Protein AF-A0A0L0FIP7-F1 (afdb_monomer)

Mean predicted aligned error: 10.75 Å

Sequence (186 aa):
MFVAAVKQHTTAYKIGLQFGDQLLSVNDQDVANVYPEVLMQYLQDCSSVSLNLCEQPLSRVFILKRDTSRTPWGFAFKNRCVASFKPDTPAERAELPVGWGIVCLNGENVLMKPAKDVVKLISEGGYTGINNSCLLEMTMMPKEAMLEFKIMLTSLIEDTVNPHERVLLDANALTSTNRGLEHGTS

Foldseek 3Di:
DFDLDDDPPFVCVVVPPDGQKDWQDKPPHGCPPPDPVRVVVVLVPDLAIATDIDGNPQKDKFKFKDLALPAAQFFDADPQFTQGGDPPHSCVVSVGDGQKGFQDKPNHGCLPPDPVVVVVCNSPQFDLDVNRMGMIMTIIGHNVVSVVSSVSVVVVVVVVVVVPDDDDCRPPHYDDDDDDDPPDDD

Nearest PDB structures (foldseek):
  5g1d-assembly1_A  TM=7.974E-01  e=5.404E-11  Rattus norvegicus
  1r6j-assembly1_A  TM=9.219E-01  e=8.448E-06  Homo sapiens
  2yt8-assembly1_A  TM=8.881E-01  e=5.065E-06  Homo sapiens
  1y7n-assembly1_A  TM=8.960E-01  e=9.006E-06  Homo sapiens
  1u39-assembly1_A  TM=8.315E-01  e=7.923E-05  Homo sapiens

pLDDT: mean 77.85, std 19.1, range [30.19, 96.62]

Organism: NCBI:txid667725

Structure (mmCIF, N/CA/C/O backbone):
data_AF-A0A0L0FIP7-F1
#
_entry.id   AF-A0A0L0FIP7-F1
#
loop_
_atom_site.group_PDB
_atom_site.id
_atom_site.type_symbol
_atom_site.label_atom_id
_atom_site.label_alt_id
_atom_site.label_comp_id
_atom_site.label_asym_id
_atom_site.label_entity_id
_atom_site.label_seq_id
_atom_site.pdbx_PDB_ins_code
_atom_site.Cartn_x
_atom_site.Cartn_y
_atom_site.Cartn_z
_atom_site.occupancy
_atom_site.B_iso_or_equiv
_atom_site.auth_seq_id
_atom_site.auth_comp_id
_atom_site.auth_asym_id
_atom_site.auth_atom_id
_atom_site.pdbx_PDB_model_num
ATOM 1 N N . MET A 1 1 ? -16.289 0.713 5.337 1.00 80.50 1 MET A N 1
ATOM 2 C CA . MET A 1 1 ? -15.494 1.816 5.928 1.00 80.50 1 MET A CA 1
ATOM 3 C C . MET A 1 1 ? -14.037 1.373 6.033 1.00 80.50 1 MET A C 1
ATOM 5 O O . MET A 1 1 ? -13.825 0.175 6.156 1.00 80.50 1 MET A O 1
ATOM 9 N N . PHE A 1 2 ? -13.049 2.272 5.965 1.00 82.81 2 PHE A N 1
ATOM 10 C CA . PHE A 1 2 ? -11.621 1.909 6.023 1.00 82.81 2 PHE A CA 1
ATOM 11 C C . PHE A 1 2 ? -10.892 2.604 7.171 1.00 82.81 2 PHE A C 1
ATOM 13 O O . PHE A 1 2 ? -11.223 3.731 7.536 1.00 82.81 2 PHE A O 1
ATOM 20 N N . VAL A 1 3 ? -9.874 1.936 7.712 1.00 81.19 3 VAL A N 1
ATOM 21 C CA . VAL A 1 3 ? -8.978 2.487 8.726 1.00 81.19 3 VAL A CA 1
ATOM 22 C C . VAL A 1 3 ? -8.020 3.479 8.075 1.00 81.19 3 VAL A C 1
ATOM 24 O O . VAL A 1 3 ? -7.187 3.123 7.242 1.00 81.19 3 VAL A O 1
ATOM 27 N N . ALA A 1 4 ? -8.127 4.736 8.494 1.00 72.94 4 ALA A N 1
ATOM 28 C CA . ALA A 1 4 ? -7.372 5.853 7.933 1.00 72.94 4 ALA A CA 1
ATOM 29 C C . ALA A 1 4 ? -6.053 6.145 8.656 1.00 72.94 4 ALA A C 1
ATOM 31 O O . ALA A 1 4 ? -5.133 6.716 8.079 1.00 72.94 4 ALA A O 1
ATOM 32 N N . ALA A 1 5 ? -5.968 5.797 9.939 1.00 71.81 5 ALA A N 1
ATOM 33 C CA . ALA A 1 5 ? -4.792 6.008 10.768 1.00 71.81 5 ALA A CA 1
ATOM 34 C C . ALA A 1 5 ? -4.864 5.121 12.011 1.00 71.81 5 ALA A C 1
ATOM 36 O O . ALA A 1 5 ? -5.943 4.874 12.551 1.00 71.81 5 ALA A O 1
ATOM 37 N N . VAL A 1 6 ? -3.700 4.689 12.495 1.00 75.88 6 VAL A N 1
ATOM 38 C CA . VAL A 1 6 ? -3.571 3.949 13.753 1.00 75.88 6 VAL A CA 1
ATOM 39 C C . VAL A 1 6 ? -2.461 4.589 14.574 1.00 75.88 6 VAL A C 1
ATOM 41 O O . VAL A 1 6 ? -1.307 4.648 14.150 1.00 75.88 6 VAL A O 1
ATOM 44 N N . LYS A 1 7 ? -2.812 5.105 15.755 1.00 76.50 7 LYS A N 1
ATOM 45 C CA . LYS A 1 7 ? -1.857 5.756 16.657 1.00 76.50 7 LYS A CA 1
ATOM 46 C C . LYS A 1 7 ? -0.981 4.699 17.330 1.00 76.50 7 LYS A C 1
ATOM 48 O O . LYS A 1 7 ? -1.495 3.737 17.903 1.00 76.50 7 LYS A O 1
ATOM 53 N N . GLN A 1 8 ? 0.336 4.894 17.300 1.00 78.12 8 GLN A N 1
ATOM 54 C CA . GLN A 1 8 ? 1.293 3.994 17.949 1.00 78.12 8 GLN A CA 1
ATOM 55 C C . GLN A 1 8 ? 1.005 3.838 19.449 1.00 78.12 8 GLN A C 1
ATOM 57 O O . GLN A 1 8 ? 0.497 4.752 20.098 1.00 78.12 8 GLN A O 1
ATOM 62 N N . HIS A 1 9 ? 1.339 2.666 19.994 1.00 82.44 9 HIS A N 1
ATOM 63 C CA . HIS A 1 9 ? 1.173 2.295 21.410 1.00 82.44 9 HIS A CA 1
ATOM 64 C C . HIS A 1 9 ? -0.271 2.228 21.942 1.00 82.44 9 HIS A C 1
ATOM 66 O O . HIS A 1 9 ? -0.468 1.799 23.081 1.00 82.44 9 HIS A O 1
ATOM 72 N N . THR A 1 10 ? -1.278 2.559 21.130 1.00 82.06 10 THR A N 1
ATOM 73 C CA . THR A 1 10 ? -2.692 2.313 21.453 1.00 82.06 10 THR A CA 1
ATOM 74 C C . THR A 1 10 ? -3.035 0.831 21.354 1.00 82.06 10 THR A C 1
ATOM 76 O O . THR A 1 10 ? -2.288 0.036 20.778 1.00 82.06 10 THR A O 1
ATOM 79 N N . THR A 1 11 ? -4.188 0.427 21.883 1.00 83.06 11 THR A N 1
ATOM 80 C CA . THR A 1 11 ? -4.635 -0.963 21.735 1.00 83.06 11 THR A CA 1
ATOM 81 C C . THR A 1 11 ? -4.934 -1.311 20.284 1.00 83.06 11 THR A C 1
ATOM 83 O O . THR A 1 11 ? -4.612 -2.420 19.887 1.00 83.06 11 THR A O 1
ATOM 86 N N . ALA A 1 12 ? -5.420 -0.364 19.471 1.00 83.62 12 ALA A N 1
ATOM 87 C CA . ALA A 1 12 ? -5.606 -0.559 18.031 1.00 83.62 12 ALA A CA 1
ATOM 88 C C . ALA A 1 12 ? -4.287 -0.980 17.359 1.00 83.62 12 ALA A C 1
ATOM 90 O O . ALA A 1 12 ? -4.248 -1.960 16.621 1.00 83.62 12 ALA A O 1
ATOM 91 N N . TYR A 1 13 ? -3.180 -0.318 17.715 1.00 80.12 13 TYR A N 1
ATOM 92 C CA . TYR A 1 13 ? -1.843 -0.721 17.275 1.00 80.12 13 TYR A CA 1
ATOM 93 C C . TYR A 1 13 ? -1.440 -2.105 17.811 1.00 80.12 13 TYR A C 1
ATOM 95 O O . TYR A 1 13 ? -0.933 -2.937 17.064 1.00 80.12 13 TYR A O 1
ATOM 103 N N . LYS A 1 14 ? -1.678 -2.380 19.102 1.00 83.44 14 LYS A N 1
ATOM 104 C CA . LYS A 1 14 ? -1.299 -3.656 19.741 1.00 83.44 14 LYS A CA 1
ATOM 105 C C . LYS A 1 14 ? -2.044 -4.865 19.170 1.00 83.44 14 LYS A C 1
ATOM 107 O O . LYS A 1 14 ? -1.459 -5.940 19.115 1.00 83.44 14 LYS A O 1
ATOM 112 N N . ILE A 1 15 ? -3.299 -4.698 18.747 1.00 83.69 15 ILE A N 1
ATOM 113 C CA . ILE A 1 15 ? -4.081 -5.766 18.102 1.00 83.69 15 ILE A CA 1
ATOM 114 C C . ILE A 1 15 ? -3.754 -5.927 16.610 1.00 83.69 15 ILE A C 1
ATOM 116 O O . ILE A 1 15 ? -4.314 -6.801 15.953 1.00 83.69 15 ILE A O 1
ATOM 120 N N . GLY A 1 16 ? -2.840 -5.105 16.083 1.00 82.25 16 GLY A N 1
ATOM 121 C CA . GLY A 1 16 ? -2.365 -5.193 14.708 1.00 82.25 16 GLY A CA 1
ATOM 122 C C . GLY A 1 16 ? -3.277 -4.535 13.680 1.00 82.25 16 GLY A C 1
ATOM 123 O O . GLY A 1 16 ? -3.172 -4.895 12.514 1.00 82.25 16 GLY A O 1
ATOM 124 N N . LEU A 1 17 ? -4.137 -3.590 14.087 1.00 82.69 17 LEU A N 1
ATOM 125 C CA . LEU A 1 17 ? -4.904 -2.778 13.144 1.00 82.69 17 LEU A CA 1
ATOM 126 C C . LEU A 1 17 ? -3.940 -1.950 12.293 1.00 82.69 17 LEU A C 1
ATOM 128 O O . LEU A 1 17 ? -3.008 -1.333 12.821 1.00 82.69 17 LEU A O 1
ATOM 132 N N . GLN A 1 18 ? -4.171 -1.914 10.988 1.00 80.38 18 GLN A N 1
ATOM 133 C CA . GLN A 1 18 ? -3.320 -1.212 10.041 1.00 80.38 18 GLN A CA 1
ATOM 134 C C . GLN A 1 18 ? -4.118 -0.244 9.177 1.00 80.38 18 GLN A C 1
ATOM 136 O O . GLN A 1 18 ? -5.331 -0.340 8.997 1.00 80.38 18 GLN A O 1
ATOM 141 N N . PHE A 1 19 ? -3.397 0.731 8.633 1.00 77.00 19 PHE A N 1
ATOM 142 C CA . PHE A 1 19 ? -3.922 1.593 7.589 1.00 77.00 19 PHE A CA 1
ATOM 143 C C . PHE A 1 19 ? -4.428 0.762 6.407 1.00 77.00 19 PHE A C 1
ATOM 145 O O . PHE A 1 19 ? -3.719 -0.117 5.919 1.00 77.00 19 PHE A O 1
ATOM 152 N N . GLY A 1 20 ? -5.618 1.092 5.912 1.00 75.75 20 GLY A N 1
ATOM 153 C CA . GLY A 1 20 ? -6.217 0.424 4.763 1.00 75.75 20 GLY A CA 1
ATOM 154 C C . GLY A 1 20 ? -7.010 -0.836 5.098 1.00 75.75 20 GLY A C 1
ATOM 155 O O . GLY A 1 20 ? -7.666 -1.358 4.199 1.00 75.75 20 GLY A O 1
ATOM 156 N N . ASP A 1 21 ? -7.026 -1.291 6.355 1.00 82.69 21 ASP A N 1
ATOM 157 C CA . ASP A 1 21 ? -7.948 -2.345 6.781 1.00 82.69 21 ASP A CA 1
ATOM 158 C C . ASP A 1 21 ? -9.394 -1.887 6.584 1.00 82.69 21 ASP A C 1
ATOM 160 O O . ASP A 1 21 ? -9.759 -0.748 6.892 1.00 82.69 21 ASP A O 1
ATOM 164 N N . GLN A 1 22 ? -10.232 -2.769 6.053 1.00 83.44 22 GLN A N 1
ATOM 165 C CA . GLN A 1 22 ? -11.654 -2.509 5.903 1.00 83.44 22 GLN A CA 1
ATOM 166 C C . GLN A 1 22 ? -12.384 -2.957 7.159 1.00 83.44 22 GLN A C 1
ATOM 168 O O . GLN A 1 22 ? -12.329 -4.122 7.541 1.00 83.44 22 GLN A O 1
ATOM 173 N N . LEU A 1 23 ? -13.130 -2.040 7.764 1.00 86.62 23 LEU A N 1
ATOM 174 C CA . LEU A 1 23 ? -14.066 -2.355 8.827 1.00 86.62 23 LEU A CA 1
ATOM 175 C C . LEU A 1 23 ? -15.379 -2.855 8.221 1.00 86.62 23 LEU A C 1
ATOM 177 O O . LEU A 1 23 ? -16.000 -2.142 7.423 1.00 86.62 23 LEU A O 1
ATOM 181 N N . LEU A 1 24 ? -15.755 -4.083 8.590 1.00 85.00 24 LEU A N 1
ATOM 182 C CA . LEU A 1 24 ? -16.971 -4.768 8.146 1.00 85.00 24 LEU A CA 1
ATOM 183 C C . LEU A 1 24 ? -18.090 -4.625 9.180 1.00 85.00 24 LEU A C 1
ATOM 185 O O . LEU A 1 24 ? -19.210 -4.270 8.826 1.00 85.00 24 LEU A O 1
ATOM 189 N N . SER A 1 25 ? -17.782 -4.840 10.461 1.00 87.69 25 SER A N 1
ATOM 190 C CA . SER A 1 25 ? -18.744 -4.653 11.550 1.00 87.69 25 SER A CA 1
ATOM 191 C C . SER A 1 25 ? -18.072 -4.257 12.864 1.00 87.69 25 SER A C 1
ATOM 193 O O . SER A 1 25 ? -16.910 -4.593 13.105 1.00 87.69 25 SER A O 1
ATOM 195 N N . VAL A 1 26 ? -18.829 -3.588 13.734 1.00 90.25 26 VAL A N 1
ATOM 196 C CA . VAL A 1 26 ? -18.451 -3.262 15.117 1.00 90.25 26 VAL A CA 1
ATOM 197 C C . VAL A 1 26 ? -19.505 -3.828 16.055 1.00 90.25 26 VAL A C 1
ATOM 199 O O . VAL A 1 26 ? -20.684 -3.559 15.855 1.00 90.25 26 VAL A O 1
ATOM 202 N N . ASN A 1 27 ? -19.098 -4.597 17.068 1.00 90.88 27 ASN A N 1
ATOM 203 C CA . ASN A 1 27 ? -20.014 -5.246 18.018 1.00 90.88 27 ASN A CA 1
ATOM 204 C C . ASN A 1 27 ? -21.164 -5.977 17.297 1.00 90.88 27 ASN A C 1
ATOM 206 O O . ASN A 1 27 ? -22.337 -5.783 17.610 1.00 90.88 27 ASN A O 1
ATOM 210 N N . ASP A 1 28 ? -20.801 -6.755 16.272 1.00 89.50 28 ASP A N 1
ATOM 211 C CA .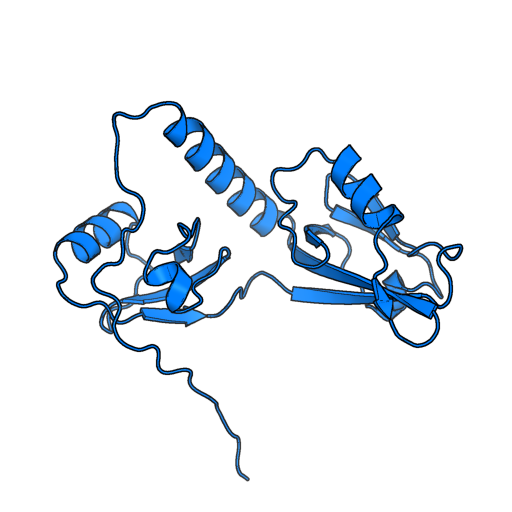 ASP A 1 28 ? -21.708 -7.516 15.401 1.00 89.50 28 ASP A CA 1
ATOM 212 C C . ASP A 1 28 ? -22.706 -6.679 14.572 1.00 89.50 28 ASP A C 1
ATOM 214 O O . ASP A 1 28 ? -23.605 -7.233 13.940 1.00 89.50 28 ASP A O 1
ATOM 218 N N . GLN A 1 29 ? -22.533 -5.352 14.501 1.00 89.81 29 GLN A N 1
ATOM 219 C CA . GLN A 1 29 ? -23.324 -4.467 13.641 1.00 89.81 29 GLN A CA 1
ATOM 220 C C . GLN A 1 29 ? -22.552 -4.028 12.395 1.00 89.81 29 GLN A C 1
ATOM 222 O O . GLN A 1 29 ? -21.446 -3.493 12.491 1.00 89.81 29 GLN A O 1
ATOM 227 N N . ASP A 1 30 ? -23.150 -4.250 11.224 1.00 90.44 30 ASP A N 1
ATOM 228 C CA . ASP A 1 30 ? -22.596 -3.875 9.919 1.00 90.44 30 ASP A CA 1
ATOM 229 C C . ASP A 1 30 ? -22.417 -2.349 9.797 1.00 90.44 30 ASP A C 1
ATOM 231 O O . ASP A 1 30 ? -23.297 -1.569 10.169 1.00 90.44 30 ASP A O 1
ATOM 235 N N . VAL A 1 31 ? -21.275 -1.921 9.251 1.00 88.81 31 VAL A N 1
ATOM 236 C CA . VAL A 1 31 ? -20.931 -0.504 9.051 1.00 88.81 31 VAL A CA 1
ATOM 237 C C . VAL A 1 31 ? -21.070 -0.022 7.600 1.00 88.81 31 VAL A C 1
ATOM 239 O O . VAL A 1 31 ? -20.703 1.116 7.304 1.00 88.81 31 VAL A O 1
ATOM 242 N N . ALA A 1 32 ? -21.578 -0.842 6.674 1.00 82.12 32 ALA A N 1
ATOM 243 C CA . ALA A 1 32 ? -21.628 -0.563 5.234 1.00 82.12 32 ALA A CA 1
ATOM 244 C C . ALA A 1 32 ? -22.368 0.734 4.864 1.00 82.12 32 ALA A C 1
ATOM 246 O O . ALA A 1 32 ? -22.056 1.333 3.840 1.00 82.12 32 ALA A O 1
ATOM 247 N N . ASN A 1 33 ? -23.292 1.198 5.710 1.00 83.19 33 ASN A N 1
ATOM 248 C CA . ASN A 1 33 ? -24.061 2.432 5.506 1.00 83.19 33 ASN A CA 1
ATOM 249 C C . ASN A 1 33 ? -24.014 3.378 6.715 1.00 83.19 33 ASN A C 1
ATOM 251 O O . ASN A 1 33 ? -24.873 4.244 6.869 1.00 83.19 33 ASN A O 1
ATOM 255 N N . VAL A 1 34 ? -23.034 3.196 7.600 1.00 86.75 34 VAL A N 1
ATOM 256 C CA . VAL A 1 34 ? -22.869 4.042 8.783 1.00 86.75 34 VAL A CA 1
ATOM 257 C C . VAL A 1 34 ? -21.899 5.169 8.450 1.00 86.75 34 VAL A C 1
ATOM 259 O O . VAL A 1 34 ? -20.792 4.928 7.966 1.00 86.75 34 VAL A O 1
ATOM 262 N N . TYR A 1 35 ? -22.307 6.409 8.719 1.00 84.19 35 TYR A N 1
ATOM 263 C CA . TYR A 1 35 ? -21.423 7.564 8.588 1.00 84.19 35 TYR A CA 1
ATOM 264 C C . TYR A 1 35 ? -20.286 7.496 9.624 1.00 84.19 35 TYR A C 1
ATOM 266 O O . TYR A 1 35 ? -20.547 7.131 10.777 1.00 84.19 35 TYR A O 1
ATOM 274 N N . PRO A 1 36 ? -19.037 7.846 9.259 1.00 80.56 36 PRO A N 1
ATOM 275 C CA . PRO A 1 36 ? -17.895 7.787 10.173 1.00 80.56 36 PRO A CA 1
ATOM 276 C C . PRO A 1 36 ? -18.127 8.514 11.501 1.00 80.56 36 PRO A C 1
ATOM 278 O O . PRO A 1 36 ? -17.747 8.005 12.550 1.00 80.56 36 PRO A O 1
ATOM 281 N N . GLU A 1 37 ? -18.798 9.664 11.480 1.00 81.94 37 GLU A N 1
ATOM 282 C CA . GLU A 1 37 ? -19.063 10.486 12.662 1.00 81.94 37 GLU A CA 1
ATOM 283 C C . GLU A 1 37 ? -19.967 9.754 13.661 1.00 81.94 37 GLU A C 1
ATOM 285 O O . GLU A 1 37 ? -19.709 9.764 14.865 1.00 81.94 37 GLU A O 1
ATOM 290 N N . VAL A 1 38 ? -20.993 9.068 13.148 1.00 86.12 38 VAL A N 1
ATOM 291 C CA . VAL A 1 38 ? -21.930 8.269 13.948 1.00 86.12 38 VAL A CA 1
ATOM 292 C C . VAL A 1 38 ? -21.205 7.086 14.577 1.00 86.12 38 VAL A C 1
ATOM 294 O O . VAL A 1 38 ? -21.370 6.819 15.768 1.00 86.12 38 VAL A O 1
ATOM 297 N N . LEU A 1 39 ? -20.361 6.402 13.801 1.00 85.94 39 LEU A N 1
ATOM 298 C CA . LEU A 1 39 ? -19.586 5.281 14.318 1.00 85.94 39 LEU A CA 1
ATOM 299 C C . LEU A 1 39 ? -18.589 5.729 15.391 1.00 85.94 39 LEU A C 1
ATOM 301 O O . LEU A 1 39 ? -18.456 5.073 16.418 1.00 85.94 39 LEU A O 1
ATOM 305 N N . MET A 1 40 ? -17.904 6.853 15.180 1.00 83.38 40 MET A N 1
ATOM 306 C CA . MET A 1 40 ? -16.945 7.391 16.146 1.00 83.38 40 MET A CA 1
ATOM 307 C C . MET A 1 40 ? -17.619 7.775 17.463 1.00 83.38 40 MET A C 1
ATOM 309 O O . MET A 1 40 ? -17.058 7.512 18.524 1.00 83.38 40 MET A O 1
ATOM 313 N N . GLN A 1 41 ? -18.822 8.350 17.409 1.00 85.56 41 GLN A N 1
ATOM 314 C CA . GLN A 1 41 ? -19.603 8.635 18.609 1.00 85.56 41 GLN A CA 1
ATOM 315 C C . GLN A 1 41 ? -20.004 7.343 19.332 1.00 85.56 41 GLN A C 1
ATOM 317 O O . GLN A 1 41 ? -19.777 7.217 20.530 1.00 85.56 41 GLN A O 1
ATOM 322 N N . TYR A 1 42 ? -20.494 6.343 18.595 1.00 86.44 42 TYR A N 1
ATOM 323 C CA . TYR A 1 42 ? -20.815 5.029 19.155 1.00 86.44 42 TYR A CA 1
ATOM 324 C C . TYR A 1 42 ? -19.606 4.364 19.839 1.00 86.44 42 TYR A C 1
ATOM 326 O O . TYR A 1 42 ? -19.729 3.825 20.937 1.00 86.44 42 TYR A O 1
ATOM 334 N N . LEU A 1 43 ? -18.420 4.438 19.225 1.00 85.62 43 LEU A N 1
ATOM 335 C CA . LEU A 1 43 ? -17.184 3.879 19.780 1.00 85.62 43 LEU A CA 1
ATOM 336 C C . LEU A 1 43 ? -16.742 4.567 21.081 1.00 85.62 43 LEU A C 1
ATOM 338 O O . LEU A 1 43 ? -16.132 3.907 21.918 1.00 85.62 43 LEU A O 1
ATOM 342 N N . GLN A 1 44 ? -17.037 5.860 21.265 1.00 84.50 44 GLN A N 1
ATOM 343 C CA . GLN A 1 44 ? -16.718 6.595 22.500 1.00 84.50 44 GLN A CA 1
ATOM 344 C C . GLN A 1 44 ? -17.558 6.131 23.695 1.00 84.50 44 GLN A C 1
ATOM 346 O O . GLN A 1 44 ? -17.070 6.155 24.824 1.00 84.50 44 GLN A O 1
ATOM 351 N N . ASP A 1 45 ? -18.786 5.680 23.441 1.00 85.81 45 ASP A N 1
ATOM 352 C CA . ASP A 1 45 ? -19.720 5.225 24.475 1.00 85.81 45 ASP A CA 1
ATOM 353 C C . ASP A 1 45 ? -19.538 3.735 24.833 1.00 85.81 45 ASP A C 1
ATOM 355 O O . ASP A 1 45 ? -20.113 3.238 25.804 1.00 85.81 45 ASP A O 1
ATOM 359 N N . CYS A 1 46 ? -18.723 3.000 24.068 1.00 83.62 46 CYS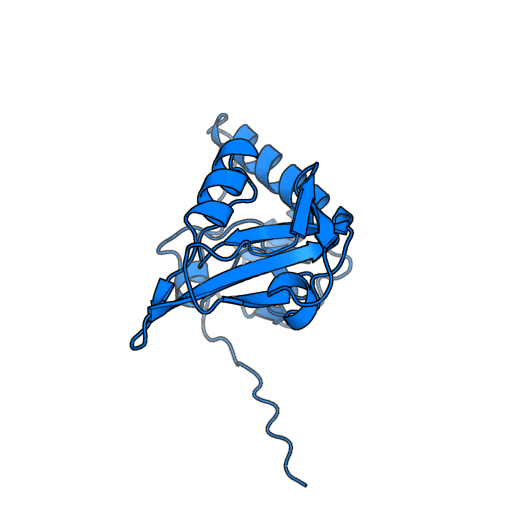 A N 1
ATOM 360 C CA . CYS A 1 46 ? -18.477 1.577 24.279 1.00 83.62 46 CYS A CA 1
ATOM 361 C C . CYS A 1 46 ? -17.351 1.325 25.295 1.00 83.62 46 CYS A C 1
ATOM 363 O O . CYS A 1 46 ? -16.223 1.785 25.134 1.00 83.62 46 CYS A O 1
ATOM 365 N N . SER A 1 47 ? -17.621 0.496 26.308 1.00 83.44 47 SER A N 1
ATOM 366 C CA . SER A 1 47 ? -16.602 0.022 27.260 1.00 83.44 47 SER A CA 1
ATOM 367 C C . SER A 1 47 ? -15.747 -1.131 26.723 1.00 83.44 47 SER A C 1
ATOM 369 O O . SER A 1 47 ? -14.646 -1.363 27.220 1.00 83.44 47 SER A O 1
ATOM 371 N N . SER A 1 48 ? -16.247 -1.851 25.717 1.00 85.50 48 SER A N 1
ATOM 372 C CA . SER A 1 48 ? -15.544 -2.897 24.975 1.00 85.50 48 SER A CA 1
ATOM 373 C C . SER A 1 48 ? -15.982 -2.864 23.513 1.00 85.50 48 SER A C 1
ATOM 375 O O . SER A 1 48 ? -17.137 -2.550 23.213 1.00 85.50 48 SER A O 1
ATOM 377 N N . VAL A 1 49 ? -15.049 -3.152 22.608 1.00 87.50 49 VAL A N 1
ATOM 378 C CA . VAL A 1 49 ? -15.275 -3.099 21.162 1.00 87.50 49 VAL A CA 1
ATOM 379 C C . VAL A 1 49 ? -14.749 -4.376 20.507 1.00 87.50 49 VAL A C 1
ATOM 381 O O . VAL A 1 49 ? -13.565 -4.695 20.621 1.00 87.50 49 VAL A O 1
ATOM 384 N N . SER A 1 50 ? -15.629 -5.072 19.789 1.00 86.38 50 SER A N 1
ATOM 385 C CA . SER A 1 50 ? -15.309 -6.164 18.867 1.00 86.38 50 SER A CA 1
ATOM 386 C C . SER A 1 50 ? -15.339 -5.640 17.432 1.00 86.38 50 SER A C 1
ATOM 388 O O . SER A 1 50 ? -16.279 -4.941 17.050 1.00 86.38 50 SER A O 1
ATOM 390 N N . LEU A 1 51 ? -14.317 -5.958 16.637 1.00 88.12 51 LEU A N 1
ATOM 391 C CA . LEU A 1 51 ? -14.184 -5.510 15.250 1.00 88.12 51 LEU A CA 1
ATOM 392 C C . LEU A 1 51 ? -14.075 -6.724 14.328 1.00 88.12 51 LEU A C 1
ATOM 394 O O . LEU A 1 51 ? -13.189 -7.555 14.523 1.00 88.12 51 LEU A O 1
ATOM 398 N N . ASN A 1 52 ? -14.898 -6.767 13.280 1.00 84.62 52 ASN A N 1
ATOM 399 C CA . ASN A 1 52 ? -14.657 -7.649 12.141 1.00 84.62 52 ASN A CA 1
ATOM 400 C C . ASN A 1 52 ? -14.022 -6.838 11.016 1.00 84.62 52 ASN A C 1
ATOM 402 O O . ASN A 1 52 ? -14.562 -5.816 10.579 1.00 84.62 52 ASN A O 1
ATOM 406 N N . LEU A 1 53 ? -12.860 -7.299 10.565 1.00 85.25 53 LEU A N 1
ATOM 407 C CA . LEU A 1 53 ? -11.992 -6.582 9.643 1.00 85.25 53 LEU A CA 1
ATOM 408 C C . LEU A 1 53 ? -11.673 -7.459 8.433 1.00 85.25 53 LEU A C 1
ATOM 410 O O . LEU A 1 53 ? -11.521 -8.672 8.563 1.00 85.25 53 LEU A O 1
ATOM 414 N N . CYS A 1 54 ? -11.509 -6.831 7.275 1.00 78.94 54 CYS A N 1
ATOM 415 C CA . CYS A 1 54 ? -10.785 -7.411 6.154 1.00 78.94 54 CYS A CA 1
ATOM 416 C C . CYS A 1 54 ? -9.441 -6.689 6.042 1.00 78.94 54 CYS A C 1
ATOM 418 O O . CYS A 1 54 ? -9.408 -5.461 5.936 1.00 78.94 54 CYS A O 1
ATOM 420 N N . GLU A 1 55 ? -8.340 -7.434 6.111 1.00 80.19 55 GLU A N 1
ATOM 421 C CA . GLU A 1 55 ? -6.994 -6.861 6.052 1.00 80.19 55 GLU A CA 1
ATOM 422 C C . GLU A 1 55 ? -6.715 -6.330 4.638 1.00 80.19 55 GLU A C 1
ATOM 424 O O . GLU A 1 55 ? -6.756 -7.076 3.661 1.00 80.19 55 GLU A O 1
ATOM 429 N N . GLN A 1 56 ? -6.472 -5.019 4.541 1.00 77.12 56 GLN A N 1
ATOM 430 C CA . GLN A 1 56 ? -6.100 -4.275 3.327 1.00 77.12 56 GLN A CA 1
ATOM 431 C C . GLN A 1 56 ? -6.688 -4.776 1.980 1.00 77.12 56 GLN A C 1
ATOM 433 O O . GLN A 1 56 ? -5.936 -4.993 1.028 1.00 77.12 56 GLN A O 1
ATOM 438 N N . PRO A 1 57 ? -8.019 -4.899 1.808 1.00 77.81 57 PRO A N 1
ATOM 439 C CA . PRO A 1 57 ? -8.611 -5.597 0.655 1.00 77.81 57 PRO A CA 1
ATOM 440 C C . PRO A 1 57 ? -8.391 -4.900 -0.691 1.00 77.81 57 PRO A C 1
ATOM 442 O O . PRO A 1 57 ? -8.543 -5.508 -1.750 1.00 77.81 57 PRO A O 1
ATOM 445 N N . LEU A 1 58 ? -8.046 -3.611 -0.665 1.00 85.31 58 LEU A N 1
ATOM 446 C CA . LEU A 1 58 ? -7.746 -2.829 -1.862 1.00 85.31 58 LEU A CA 1
ATOM 447 C C . LEU A 1 58 ? -6.258 -2.855 -2.226 1.00 85.31 58 LEU A C 1
ATOM 449 O O . LEU A 1 58 ? -5.893 -2.352 -3.288 1.00 85.31 58 LEU A O 1
ATOM 453 N N . SER A 1 59 ? -5.405 -3.414 -1.362 1.00 87.69 59 SER A N 1
ATOM 454 C CA . SER A 1 59 ? -3.964 -3.494 -1.560 1.00 87.69 59 SER A CA 1
ATOM 455 C C . SER A 1 59 ? -3.528 -4.914 -1.931 1.00 87.69 59 SER A C 1
ATOM 457 O O . SER A 1 59 ? -4.189 -5.907 -1.636 1.00 87.69 59 SER A O 1
ATOM 459 N N . ARG A 1 60 ? -2.405 -5.015 -2.639 1.00 91.62 60 ARG A N 1
ATOM 460 C CA . ARG A 1 60 ? -1.688 -6.269 -2.877 1.00 91.62 60 ARG A CA 1
ATOM 461 C C . ARG A 1 60 ? -0.198 -6.040 -2.719 1.00 91.62 60 ARG A C 1
ATOM 463 O O . ARG A 1 60 ? 0.316 -4.982 -3.085 1.00 91.62 60 ARG A O 1
ATOM 470 N N . VAL A 1 61 ? 0.487 -7.049 -2.195 1.00 91.75 61 VAL A N 1
ATOM 471 C CA . VAL A 1 61 ? 1.944 -7.054 -2.066 1.00 91.75 61 VAL A CA 1
ATOM 472 C C . VAL A 1 61 ? 2.555 -7.703 -3.302 1.00 91.75 61 VAL A C 1
ATOM 474 O O . VAL A 1 61 ? 2.209 -8.825 -3.663 1.00 91.75 61 VAL A O 1
ATOM 477 N N . PHE A 1 62 ? 3.484 -6.995 -3.933 1.00 94.44 62 PHE A N 1
ATOM 478 C CA . PHE A 1 62 ? 4.277 -7.464 -5.061 1.00 94.44 62 PHE A CA 1
ATOM 479 C C . PHE A 1 62 ? 5.742 -7.530 -4.647 1.00 94.44 62 PHE A C 1
ATOM 481 O O . PHE A 1 62 ? 6.299 -6.549 -4.152 1.00 94.44 62 PHE A O 1
ATOM 488 N N . ILE A 1 63 ? 6.379 -8.678 -4.868 1.00 93.19 63 ILE A N 1
ATOM 489 C CA . ILE A 1 63 ? 7.786 -8.892 -4.527 1.00 93.19 63 ILE A CA 1
ATOM 490 C C . ILE A 1 63 ? 8.582 -9.003 -5.821 1.00 93.19 63 ILE A C 1
ATOM 492 O O . ILE A 1 63 ? 8.457 -9.973 -6.567 1.00 93.19 63 ILE A O 1
ATOM 496 N N . LEU A 1 64 ? 9.434 -8.015 -6.084 1.00 93.12 64 LEU A N 1
ATOM 497 C CA . LEU A 1 64 ? 10.352 -8.045 -7.214 1.00 93.12 64 LEU A CA 1
ATOM 498 C C . LEU A 1 64 ? 11.688 -8.616 -6.765 1.00 93.12 64 LEU A C 1
ATOM 500 O O . LEU A 1 64 ? 12.279 -8.174 -5.779 1.00 93.12 64 LEU A O 1
ATOM 504 N N . LYS A 1 65 ? 12.204 -9.556 -7.558 1.00 90.75 65 LYS A N 1
ATOM 505 C CA . LYS A 1 65 ? 13.515 -10.168 -7.350 1.00 90.75 65 LYS A CA 1
ATOM 506 C C . LYS A 1 65 ? 14.433 -9.912 -8.538 1.00 90.75 65 LYS A C 1
ATOM 508 O O . LYS A 1 65 ? 14.084 -10.204 -9.688 1.00 90.75 65 LYS A O 1
ATOM 513 N N . ARG A 1 66 ? 15.633 -9.412 -8.242 1.00 87.81 66 ARG A N 1
ATOM 514 C CA . ARG A 1 66 ? 16.746 -9.296 -9.194 1.00 87.81 66 ARG A CA 1
ATOM 515 C C . ARG A 1 66 ? 18.011 -9.926 -8.622 1.00 87.81 66 ARG A C 1
ATOM 517 O O . ARG A 1 66 ? 18.244 -9.874 -7.415 1.00 87.81 66 ARG A O 1
ATOM 524 N N . ASP A 1 67 ? 18.832 -10.478 -9.505 1.00 82.62 67 ASP A N 1
ATOM 525 C CA . ASP A 1 67 ? 20.052 -11.191 -9.111 1.00 82.62 67 ASP A CA 1
ATOM 526 C C . ASP A 1 67 ? 21.176 -10.240 -8.696 1.00 82.62 67 ASP A C 1
ATOM 528 O O . ASP A 1 67 ? 22.022 -10.589 -7.881 1.00 82.62 67 ASP A O 1
ATOM 532 N N . THR A 1 68 ? 21.190 -9.023 -9.249 1.00 82.31 68 THR A N 1
ATOM 533 C CA . THR A 1 68 ? 22.201 -8.007 -8.939 1.00 82.31 68 THR A CA 1
ATOM 534 C C . THR A 1 68 ? 21.586 -6.614 -8.864 1.00 82.31 68 THR A C 1
ATOM 536 O O . THR A 1 68 ? 20.651 -6.292 -9.602 1.00 82.31 68 THR A O 1
ATOM 539 N N . SER A 1 69 ? 22.173 -5.735 -8.048 1.00 80.50 69 SER A N 1
ATOM 540 C CA . SER A 1 69 ? 21.755 -4.330 -7.914 1.00 80.50 69 SER A CA 1
ATOM 541 C C . SER A 1 69 ? 21.923 -3.498 -9.194 1.00 80.50 69 SER A C 1
ATOM 543 O O . SER A 1 69 ? 21.322 -2.432 -9.323 1.00 80.50 69 SER A O 1
ATOM 545 N N . ARG A 1 70 ? 22.708 -3.986 -10.165 1.00 82.06 70 ARG A N 1
ATOM 546 C CA . ARG A 1 70 ? 22.894 -3.345 -11.478 1.00 82.06 70 ARG A CA 1
ATOM 547 C C . ARG A 1 70 ? 21.725 -3.591 -12.431 1.00 82.06 70 ARG A C 1
ATOM 549 O O . ARG A 1 70 ? 21.529 -2.809 -13.356 1.00 82.06 70 ARG A O 1
ATOM 556 N N . THR A 1 71 ? 20.961 -4.662 -12.222 1.00 86.50 71 THR A N 1
ATOM 557 C CA . THR A 1 71 ? 19.820 -4.996 -13.083 1.00 86.50 71 THR A CA 1
ATOM 558 C C . THR A 1 71 ? 18.657 -4.056 -12.761 1.00 86.50 71 THR A C 1
ATOM 560 O O . THR A 1 71 ? 18.273 -3.964 -11.592 1.00 86.50 71 THR A O 1
ATOM 563 N N . PRO A 1 72 ? 18.080 -3.336 -13.737 1.00 89.69 72 PRO A N 1
ATOM 564 C CA . PRO A 1 72 ? 16.935 -2.474 -13.475 1.00 89.69 72 PRO A CA 1
ATOM 565 C C . PRO A 1 72 ? 15.700 -3.307 -13.110 1.00 89.69 72 PRO A C 1
ATOM 567 O O . PRO A 1 72 ? 15.514 -4.416 -13.607 1.00 89.69 72 PRO A O 1
ATOM 570 N N . TRP A 1 73 ? 14.812 -2.744 -12.291 1.00 93.31 73 TRP A N 1
ATOM 571 C CA . TRP A 1 73 ? 13.543 -3.391 -11.933 1.00 93.31 73 TRP A CA 1
ATOM 572 C C . TRP A 1 73 ? 12.604 -3.596 -13.126 1.00 93.31 73 TRP A C 1
ATOM 574 O O . TRP A 1 73 ? 11.806 -4.525 -13.119 1.00 93.31 73 TRP A O 1
ATOM 584 N N . GLY A 1 74 ? 12.738 -2.763 -14.163 1.00 94.44 74 GLY A N 1
ATOM 585 C CA . GLY A 1 74 ? 12.092 -2.985 -15.456 1.00 94.44 74 GLY A CA 1
ATOM 586 C C . GLY A 1 74 ? 10.720 -2.351 -15.645 1.00 94.44 74 GLY A C 1
ATOM 587 O O . GLY A 1 74 ? 10.052 -2.686 -16.616 1.00 94.44 74 GLY A O 1
ATOM 588 N N . PHE A 1 75 ? 10.316 -1.415 -14.786 1.00 96.12 75 PHE A N 1
ATOM 589 C CA . PHE A 1 75 ? 9.070 -0.662 -14.938 1.00 96.12 75 PHE A CA 1
ATOM 590 C C . PHE A 1 75 ? 9.297 0.850 -14.999 1.00 96.12 75 PHE A C 1
ATOM 592 O O . PHE A 1 75 ? 10.270 1.378 -14.461 1.00 96.12 75 PHE A O 1
ATOM 599 N N . ALA A 1 76 ? 8.384 1.549 -15.668 1.00 95.25 76 ALA A N 1
ATOM 600 C CA . ALA A 1 76 ? 8.295 2.999 -15.653 1.00 95.25 76 ALA A CA 1
ATOM 601 C C . ALA A 1 76 ? 7.359 3.439 -14.524 1.00 95.25 76 ALA A C 1
ATOM 603 O O . ALA A 1 76 ? 6.235 2.951 -14.416 1.00 95.25 76 ALA A O 1
ATOM 604 N N . PHE A 1 77 ? 7.800 4.399 -13.715 1.00 94.12 77 PHE A N 1
ATOM 605 C CA . PHE A 1 77 ? 7.001 4.983 -12.642 1.00 94.12 77 PHE A CA 1
ATOM 606 C C . PHE A 1 77 ? 6.663 6.434 -12.979 1.00 94.12 77 PHE A C 1
ATOM 608 O O . PHE A 1 77 ? 7.554 7.274 -13.113 1.00 94.12 77 PHE A O 1
ATOM 615 N N . LYS A 1 78 ? 5.373 6.740 -13.140 1.00 91.69 78 LYS A N 1
ATOM 616 C CA . LYS A 1 78 ? 4.890 8.076 -13.511 1.00 91.69 78 LYS A CA 1
ATOM 617 C C . LYS A 1 78 ? 3.609 8.394 -12.761 1.00 91.69 78 LYS A C 1
ATOM 619 O O . LYS A 1 78 ? 2.739 7.544 -12.626 1.00 91.69 78 LYS A O 1
ATOM 624 N N . ASN A 1 79 ? 3.477 9.632 -12.282 1.00 89.12 79 ASN A N 1
ATOM 625 C CA . ASN A 1 79 ? 2.301 10.082 -11.524 1.00 89.12 79 ASN A CA 1
ATOM 626 C C . ASN A 1 79 ? 1.948 9.134 -10.369 1.00 89.12 79 ASN A C 1
ATOM 628 O O . ASN A 1 79 ? 0.784 8.840 -10.116 1.00 89.12 79 ASN A O 1
ATOM 632 N N . ARG A 1 80 ? 2.988 8.638 -9.692 1.00 89.75 80 ARG A N 1
ATOM 633 C CA . ARG A 1 80 ? 2.903 7.684 -8.584 1.00 89.75 80 ARG A CA 1
ATOM 634 C C . ARG A 1 80 ? 2.372 6.291 -8.921 1.00 89.75 80 ARG A C 1
ATOM 636 O O . ARG A 1 80 ? 2.143 5.512 -8.003 1.00 89.75 80 ARG A O 1
ATOM 643 N N . CYS A 1 81 ? 2.226 5.975 -10.203 1.00 94.62 81 CYS A N 1
ATOM 644 C CA . CYS A 1 81 ? 1.724 4.694 -10.673 1.00 94.62 81 CYS A CA 1
ATOM 645 C C . CYS A 1 81 ? 2.744 3.999 -11.577 1.00 94.62 81 CYS A C 1
ATOM 647 O O . CYS A 1 81 ? 3.586 4.649 -12.209 1.00 94.62 81 CYS A O 1
ATOM 649 N N . VAL A 1 82 ? 2.637 2.676 -11.678 1.00 96.06 82 VAL A N 1
ATOM 650 C CA . VAL A 1 82 ? 3.309 1.917 -12.737 1.00 96.06 82 VAL A CA 1
ATOM 651 C C . VAL A 1 82 ? 2.687 2.314 -14.074 1.00 96.06 82 VAL A C 1
ATOM 653 O O . VAL A 1 82 ? 1.482 2.193 -14.267 1.00 96.06 82 VAL A O 1
ATOM 656 N N . ALA A 1 83 ? 3.495 2.833 -14.992 1.00 96.00 83 ALA A N 1
ATOM 657 C CA . ALA A 1 83 ? 3.043 3.303 -16.301 1.00 96.00 83 ALA A CA 1
ATOM 658 C C . ALA A 1 83 ? 3.207 2.230 -17.388 1.00 96.00 83 ALA A C 1
ATOM 660 O O . ALA A 1 83 ? 2.413 2.164 -18.320 1.00 96.00 83 ALA A O 1
ATOM 661 N N . SER A 1 84 ? 4.255 1.417 -17.275 1.00 95.88 84 SER A N 1
ATOM 662 C CA . SER A 1 84 ? 4.566 0.299 -18.167 1.00 95.88 84 SER A CA 1
ATOM 663 C C . SER A 1 84 ? 5.668 -0.560 -17.550 1.00 95.88 84 SER A C 1
ATOM 665 O O . SER A 1 84 ? 6.339 -0.129 -16.609 1.00 95.88 84 SER A O 1
ATOM 667 N N . PHE A 1 85 ? 5.894 -1.749 -18.097 1.00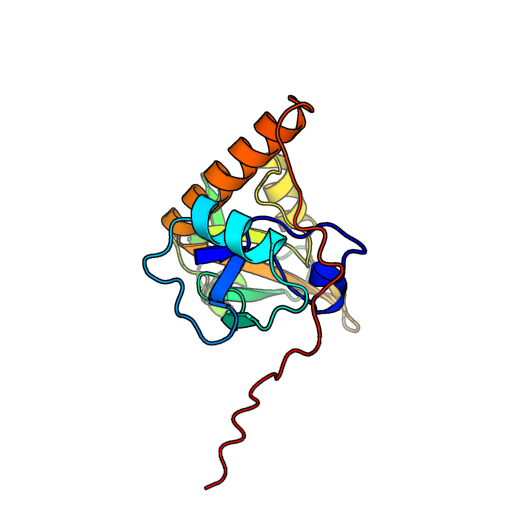 94.56 85 PHE A N 1
ATOM 668 C CA . PHE A 1 85 ? 7.052 -2.588 -17.795 1.00 94.56 85 PHE A CA 1
ATOM 669 C C . PHE A 1 85 ? 7.622 -3.198 -19.077 1.00 94.56 85 PHE A C 1
ATOM 671 O O . PHE A 1 85 ? 6.996 -3.138 -20.136 1.00 94.56 85 PHE A O 1
ATOM 678 N N . LYS A 1 86 ? 8.852 -3.706 -18.997 1.00 93.44 86 LYS A N 1
ATOM 679 C CA . LYS A 1 86 ? 9.554 -4.342 -20.116 1.00 93.44 86 LYS A CA 1
ATOM 680 C C . LYS A 1 86 ? 9.518 -5.869 -19.985 1.00 93.44 86 LYS A C 1
ATOM 682 O O . LYS A 1 86 ? 9.600 -6.348 -18.850 1.00 93.44 86 LYS A O 1
ATOM 687 N N . PRO A 1 87 ? 9.501 -6.602 -21.109 1.00 93.31 87 PRO A N 1
ATOM 688 C CA . PRO A 1 87 ? 9.675 -8.047 -21.095 1.00 93.31 87 PRO A CA 1
ATOM 689 C C . PRO A 1 87 ? 10.990 -8.490 -20.448 1.00 93.31 87 PRO A C 1
ATOM 691 O O . PRO A 1 87 ? 11.974 -7.745 -20.457 1.00 93.31 87 PRO A O 1
ATOM 694 N N . ASP A 1 88 ? 10.987 -9.695 -19.892 1.00 91.62 88 ASP A N 1
ATOM 695 C CA . ASP A 1 88 ? 12.095 -10.389 -19.234 1.00 91.62 88 ASP A CA 1
ATOM 696 C C . ASP A 1 88 ? 12.668 -9.662 -18.003 1.00 91.62 88 ASP A C 1
ATOM 698 O O . ASP A 1 88 ? 13.803 -9.892 -17.567 1.00 91.62 88 ASP A O 1
ATOM 702 N N . THR A 1 89 ? 11.875 -8.791 -17.375 1.00 94.25 89 THR A N 1
ATOM 703 C CA . THR A 1 89 ? 12.304 -8.008 -16.207 1.00 94.25 89 THR A CA 1
ATOM 704 C C . THR A 1 89 ? 11.684 -8.482 -14.890 1.00 94.25 89 THR A C 1
ATOM 706 O O . THR A 1 89 ? 10.665 -9.175 -14.897 1.00 94.25 89 THR A O 1
ATOM 709 N N . PRO A 1 90 ? 12.262 -8.110 -13.724 1.00 93.88 90 PRO A N 1
ATOM 710 C CA . PRO A 1 90 ? 11.645 -8.386 -12.426 1.00 93.88 90 PRO A CA 1
ATOM 711 C C . PRO A 1 90 ? 10.189 -7.916 -12.321 1.00 93.88 90 PRO A C 1
ATOM 713 O O . PRO A 1 90 ? 9.378 -8.613 -11.726 1.00 93.88 90 PRO A O 1
ATOM 716 N N . ALA A 1 91 ? 9.864 -6.761 -12.907 1.00 95.38 91 ALA A N 1
ATOM 717 C CA . ALA A 1 91 ? 8.513 -6.211 -12.915 1.00 95.38 91 ALA A CA 1
ATOM 718 C C . ALA A 1 91 ? 7.508 -7.073 -13.688 1.00 95.38 91 ALA A C 1
ATOM 720 O O . ALA A 1 91 ? 6.384 -7.236 -13.223 1.00 95.38 91 ALA A O 1
ATOM 721 N N . GLU A 1 92 ? 7.905 -7.627 -14.837 1.00 95.19 92 GLU A N 1
ATOM 722 C CA . GLU A 1 92 ? 7.042 -8.533 -15.602 1.00 95.19 92 GLU A CA 1
ATOM 723 C C . GLU A 1 92 ? 6.847 -9.859 -14.864 1.00 95.19 92 GLU A C 1
ATOM 725 O O . GLU A 1 92 ? 5.719 -10.314 -14.725 1.00 95.19 92 GLU A O 1
ATOM 730 N N . ARG A 1 93 ? 7.922 -10.446 -14.315 1.00 95.06 93 ARG A N 1
ATOM 731 C CA . ARG A 1 93 ? 7.832 -11.701 -13.542 1.00 95.06 93 ARG A CA 1
ATOM 732 C C . ARG A 1 93 ? 6.974 -11.579 -12.284 1.00 95.06 93 ARG A C 1
ATOM 734 O O . ARG A 1 93 ? 6.415 -12.571 -11.838 1.00 95.06 93 ARG A O 1
ATOM 741 N N . ALA A 1 94 ? 6.924 -10.386 -11.694 1.00 94.19 94 ALA A N 1
ATOM 742 C CA . ALA A 1 94 ? 6.052 -10.072 -10.567 1.00 94.19 94 ALA A CA 1
ATOM 743 C C . ALA A 1 94 ? 4.637 -9.651 -11.005 1.00 94.19 94 ALA A C 1
ATOM 745 O O . ALA A 1 94 ? 3.831 -9.308 -10.148 1.00 94.19 94 ALA A O 1
ATOM 746 N N . GLU A 1 95 ? 4.357 -9.632 -12.312 1.00 95.19 95 GLU A N 1
ATOM 747 C CA . GLU A 1 95 ? 3.069 -9.264 -12.904 1.00 95.19 95 GLU A CA 1
ATOM 748 C C . GLU A 1 95 ? 2.556 -7.901 -12.421 1.00 95.19 95 GLU A C 1
ATOM 750 O O . GLU A 1 95 ? 1.389 -7.741 -12.057 1.00 95.19 95 GLU A O 1
ATOM 755 N N . LEU A 1 96 ? 3.441 -6.895 -12.397 1.00 95.62 96 LEU A N 1
ATOM 756 C CA . LEU A 1 96 ? 3.069 -5.576 -11.896 1.00 95.62 96 LEU A CA 1
ATOM 757 C C . LEU A 1 96 ? 1.906 -4.971 -12.696 1.00 95.62 96 LEU A C 1
ATOM 759 O O . LEU A 1 96 ? 2.044 -4.728 -13.900 1.00 95.62 96 LEU A O 1
ATOM 763 N N . PRO A 1 97 ? 0.786 -4.626 -12.041 1.00 95.62 97 PRO A N 1
ATOM 764 C CA . PRO A 1 97 ? -0.352 -4.064 -12.740 1.00 95.62 97 PRO A CA 1
ATOM 765 C C . PRO A 1 97 ? -0.081 -2.610 -13.147 1.00 95.62 97 PRO A C 1
ATOM 767 O O . PRO A 1 97 ? 0.217 -1.737 -12.325 1.00 95.62 97 PRO A O 1
ATOM 770 N N . VAL A 1 98 ? -0.215 -2.331 -14.445 1.00 95.94 98 VAL A N 1
ATOM 771 C CA . VAL A 1 98 ? -0.163 -0.964 -14.978 1.00 95.94 98 VAL A CA 1
ATOM 772 C C . VAL A 1 98 ? -1.337 -0.158 -14.427 1.00 95.94 98 VAL A C 1
ATOM 774 O O . VAL A 1 98 ? -2.457 -0.647 -14.305 1.00 95.94 98 VAL A O 1
ATOM 777 N N . GLY A 1 99 ? -1.078 1.100 -14.086 1.00 95.75 99 GLY A N 1
ATOM 778 C CA . GLY A 1 99 ? -2.058 2.002 -13.498 1.00 95.75 99 GLY A CA 1
ATOM 779 C C . GLY A 1 99 ? -2.197 1.867 -11.986 1.00 95.75 99 GLY A C 1
ATOM 780 O O . GLY A 1 99 ? -2.880 2.688 -11.396 1.00 95.75 99 GLY A O 1
ATOM 781 N N . TRP A 1 100 ? -1.536 0.910 -11.332 1.00 96.62 100 TRP A N 1
ATOM 782 C CA . TRP A 1 100 ? -1.566 0.816 -9.872 1.00 96.62 100 TRP A CA 1
ATOM 783 C C . TRP A 1 100 ? -0.517 1.713 -9.226 1.00 96.62 100 TRP A C 1
ATOM 785 O O . TRP A 1 100 ? 0.592 1.891 -9.740 1.00 96.62 100 TRP A O 1
ATOM 795 N N . GLY A 1 101 ? -0.890 2.274 -8.082 1.00 94.75 101 GLY A N 1
ATOM 796 C CA . GLY A 1 101 ? -0.069 3.151 -7.270 1.00 94.75 101 GLY A CA 1
ATOM 797 C C . GLY A 1 101 ? 0.645 2.419 -6.140 1.00 94.75 101 GLY A C 1
ATOM 798 O O . GLY A 1 101 ? 0.121 1.456 -5.587 1.00 94.75 101 GLY A O 1
ATOM 799 N N . ILE A 1 10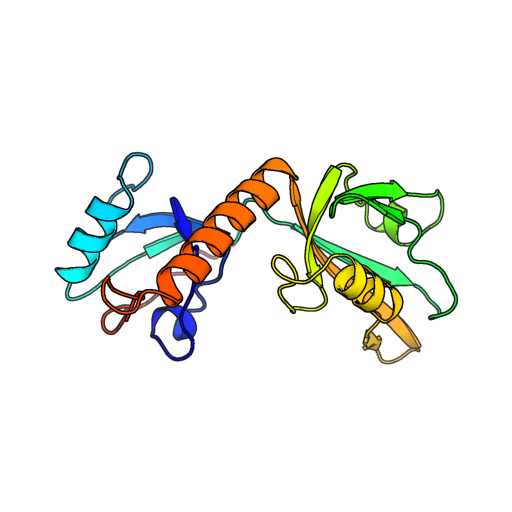2 ? 1.845 2.885 -5.790 1.00 92.94 102 ILE A N 1
ATOM 800 C CA . ILE A 1 102 ? 2.652 2.317 -4.699 1.00 92.94 102 ILE A CA 1
ATOM 801 C C . ILE A 1 102 ? 2.326 3.043 -3.391 1.00 92.94 102 ILE A C 1
ATOM 803 O O . ILE A 1 102 ? 2.485 4.267 -3.311 1.00 92.94 102 ILE A O 1
ATOM 807 N N . VAL A 1 103 ? 1.928 2.285 -2.364 1.00 90.12 103 VAL A N 1
ATOM 808 C CA . VAL A 1 103 ? 1.608 2.809 -1.025 1.00 90.12 103 VAL A CA 1
ATOM 809 C C . VAL A 1 103 ? 2.683 2.524 0.008 1.00 90.12 103 VAL A C 1
ATOM 811 O O . VAL A 1 103 ? 2.969 3.406 0.817 1.00 90.12 103 VAL A O 1
ATOM 814 N N . CYS A 1 104 ? 3.334 1.361 -0.065 1.00 88.62 104 CYS A N 1
ATOM 815 C CA . CYS A 1 104 ? 4.460 1.017 0.798 1.00 88.62 104 CYS A CA 1
ATOM 816 C C . CYS A 1 104 ? 5.610 0.427 -0.016 1.00 88.62 104 CYS A C 1
ATOM 818 O O . CYS A 1 104 ? 5.385 -0.275 -1.002 1.00 88.62 104 CYS A O 1
ATOM 820 N N . LEU A 1 105 ? 6.838 0.702 0.418 1.00 89.50 105 LEU A N 1
ATOM 821 C CA . LEU A 1 105 ? 8.065 0.112 -0.107 1.00 89.50 105 LEU A CA 1
ATOM 822 C C . LEU A 1 105 ? 8.839 -0.499 1.055 1.00 89.50 105 LEU A C 1
ATOM 824 O O . LEU A 1 105 ? 9.188 0.221 1.984 1.00 89.50 105 LEU A O 1
ATOM 828 N N . ASN A 1 106 ? 9.116 -1.804 1.006 1.00 86.19 106 ASN A N 1
ATOM 829 C CA . ASN A 1 106 ? 9.868 -2.525 2.040 1.00 86.19 106 ASN A CA 1
ATOM 830 C C . ASN A 1 106 ? 9.338 -2.260 3.468 1.00 86.19 106 ASN A C 1
ATOM 832 O O . ASN A 1 106 ? 10.108 -2.004 4.391 1.00 86.19 106 ASN A O 1
ATOM 836 N N . GLY A 1 107 ? 8.012 -2.248 3.628 1.00 78.94 107 GLY A N 1
ATOM 837 C CA . GLY A 1 107 ? 7.339 -1.943 4.895 1.00 78.94 107 GLY A CA 1
ATOM 838 C C . GLY A 1 107 ? 7.240 -0.453 5.261 1.00 78.94 107 GLY A C 1
ATOM 839 O O . GLY A 1 107 ? 6.534 -0.111 6.206 1.00 78.94 107 GLY A O 1
ATOM 840 N N . GLU A 1 108 ? 7.878 0.460 4.524 1.00 81.62 108 GLU A N 1
ATOM 841 C CA . GLU A 1 108 ? 7.754 1.903 4.748 1.00 81.62 108 GLU A CA 1
ATOM 842 C C . GLU A 1 108 ? 6.571 2.483 3.962 1.00 81.62 108 GLU A C 1
ATOM 844 O O . GLU A 1 108 ? 6.525 2.376 2.736 1.00 81.62 108 GLU A O 1
ATOM 849 N N . ASN A 1 109 ? 5.633 3.156 4.641 1.00 83.81 109 ASN A N 1
ATOM 850 C CA . ASN A 1 109 ? 4.575 3.910 3.966 1.00 83.81 109 ASN A CA 1
ATOM 851 C C . ASN A 1 109 ? 5.186 5.092 3.200 1.00 83.81 109 ASN A C 1
ATOM 853 O O . ASN A 1 109 ? 5.853 5.965 3.763 1.00 83.81 109 ASN A O 1
ATOM 857 N N . VAL A 1 110 ? 4.927 5.135 1.897 1.00 88.94 110 VAL A N 1
ATOM 858 C CA . VAL A 1 110 ? 5.438 6.172 1.004 1.00 88.94 110 VAL A CA 1
ATOM 859 C C . VAL A 1 110 ? 4.346 7.072 0.446 1.00 88.94 110 VAL A C 1
ATOM 861 O O . VAL A 1 110 ? 4.674 8.023 -0.260 1.00 88.94 110 VAL A O 1
ATOM 864 N N . LEU A 1 111 ? 3.070 6.844 0.768 1.00 87.31 111 LEU A N 1
ATOM 865 C CA . LEU A 1 111 ? 1.915 7.522 0.167 1.00 87.31 111 LEU A CA 1
ATOM 866 C C . LEU A 1 111 ? 2.001 9.057 0.260 1.00 87.31 111 LEU A C 1
ATOM 868 O O . LEU A 1 111 ? 1.719 9.751 -0.722 1.00 87.31 111 LEU A O 1
ATOM 872 N N . MET A 1 112 ? 2.521 9.583 1.375 1.00 85.00 112 MET A N 1
ATOM 873 C CA . MET A 1 112 ? 2.716 11.025 1.600 1.00 85.00 112 MET A CA 1
ATOM 874 C C . MET A 1 112 ? 4.110 11.557 1.229 1.00 85.00 112 MET A C 1
ATOM 876 O O . MET A 1 112 ? 4.326 12.766 1.232 1.00 85.00 112 MET A O 1
ATOM 880 N N . LYS A 1 113 ? 5.061 10.698 0.839 1.00 89.00 113 LYS A N 1
ATOM 881 C CA . LYS A 1 113 ? 6.407 11.139 0.435 1.00 89.00 113 LYS A CA 1
ATOM 882 C C . LYS A 1 113 ? 6.411 11.805 -0.947 1.00 89.00 113 LYS A C 1
ATOM 884 O O . LYS A 1 113 ? 5.652 11.3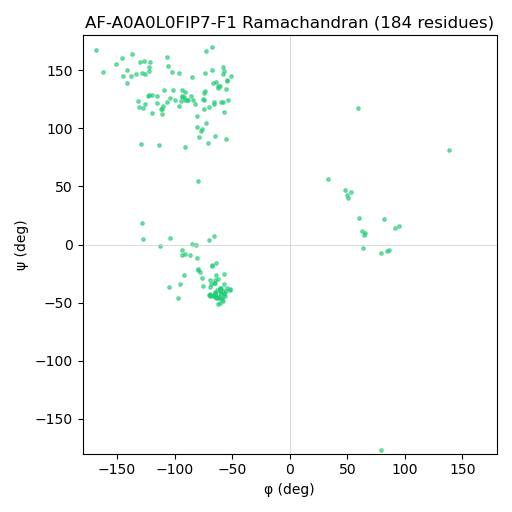77 -1.824 1.00 89.00 113 LYS A O 1
ATOM 889 N N . PRO A 1 114 ? 7.287 12.792 -1.205 1.00 90.25 114 PRO A N 1
ATOM 890 C CA . PRO A 1 114 ? 7.508 13.334 -2.545 1.00 90.25 114 PRO A CA 1
ATOM 891 C C . PRO A 1 114 ? 7.862 12.243 -3.565 1.00 90.25 114 PRO A C 1
ATOM 893 O O . PRO A 1 114 ? 8.646 11.343 -3.278 1.00 90.25 114 PRO A O 1
ATOM 896 N N . ALA A 1 115 ? 7.345 12.343 -4.794 1.00 88.19 115 ALA A N 1
ATOM 897 C CA . ALA A 1 115 ? 7.558 11.319 -5.826 1.00 88.19 115 ALA A CA 1
ATOM 898 C C . ALA A 1 115 ? 9.047 11.050 -6.126 1.00 88.19 115 ALA A C 1
ATOM 900 O O . ALA A 1 115 ? 9.422 9.911 -6.387 1.00 88.19 115 ALA A O 1
ATOM 901 N N . LYS A 1 116 ? 9.900 12.080 -6.038 1.00 90.12 116 LYS A N 1
ATOM 902 C CA . LYS A 1 116 ? 11.360 11.952 -6.189 1.00 90.12 116 LYS A CA 1
ATOM 903 C C . LYS A 1 116 ? 11.984 11.020 -5.140 1.00 90.12 116 LYS A C 1
ATOM 905 O O . LYS A 1 116 ? 12.869 10.238 -5.472 1.00 90.12 116 LYS A O 1
ATOM 910 N N . ASP A 1 117 ? 11.483 11.060 -3.907 1.00 91.88 117 ASP A N 1
ATOM 911 C CA . ASP A 1 117 ? 12.004 10.256 -2.803 1.00 91.88 117 ASP A CA 1
ATOM 912 C C . ASP A 1 117 ? 11.542 8.806 -2.959 1.00 91.88 117 ASP A C 1
ATOM 914 O O . ASP A 1 117 ? 12.311 7.883 -2.729 1.00 91.88 117 ASP A O 1
ATOM 918 N N . VAL A 1 118 ? 10.324 8.597 -3.465 1.00 92.25 118 VAL A N 1
ATOM 919 C CA . VAL A 1 118 ? 9.818 7.265 -3.830 1.00 92.25 118 VAL A CA 1
ATOM 920 C C . VAL A 1 118 ? 10.677 6.639 -4.929 1.00 92.25 118 VAL A C 1
ATOM 922 O O . VAL A 1 118 ? 11.070 5.486 -4.818 1.00 92.25 118 VAL A O 1
ATOM 925 N N . VAL A 1 119 ? 11.014 7.397 -5.980 1.00 91.94 119 VAL A N 1
ATOM 926 C CA . VAL A 1 119 ? 11.896 6.916 -7.061 1.00 91.94 119 VAL A CA 1
ATOM 927 C C . VAL A 1 119 ? 13.273 6.540 -6.518 1.00 91.94 119 VAL A C 1
ATOM 929 O O . VAL A 1 119 ? 13.829 5.512 -6.913 1.00 91.94 119 VAL A O 1
ATOM 932 N N . LYS A 1 120 ? 13.809 7.341 -5.591 1.00 90.25 120 LYS A N 1
ATOM 933 C CA . LYS A 1 120 ? 15.060 7.037 -4.899 1.00 90.25 120 LYS A CA 1
ATOM 934 C C . LYS A 1 120 ? 14.948 5.726 -4.109 1.00 90.25 120 LYS A C 1
ATOM 936 O O . LYS A 1 120 ? 15.757 4.834 -4.337 1.00 90.25 120 LYS A O 1
ATOM 941 N N . LEU A 1 121 ? 13.901 5.565 -3.297 1.00 89.88 121 LEU A N 1
ATOM 942 C CA . LEU A 1 121 ? 13.634 4.344 -2.525 1.00 89.88 121 LEU A CA 1
ATOM 943 C C . LEU A 1 121 ? 13.452 3.101 -3.408 1.00 89.88 121 LEU A C 1
ATOM 945 O O . LEU A 1 121 ? 13.936 2.035 -3.054 1.00 89.88 121 LEU A O 1
ATOM 949 N N . ILE A 1 122 ? 12.811 3.215 -4.573 1.00 90.94 122 ILE A N 1
ATOM 950 C CA . ILE A 1 122 ? 12.706 2.108 -5.542 1.00 90.94 122 ILE A CA 1
ATOM 951 C C . ILE A 1 122 ? 14.091 1.745 -6.090 1.00 90.94 122 ILE A C 1
ATOM 953 O O . ILE A 1 122 ? 14.424 0.569 -6.220 1.00 90.94 122 ILE A O 1
ATOM 957 N N . SER A 1 123 ? 14.900 2.750 -6.430 1.00 85.62 123 SER A N 1
ATOM 958 C CA . SER A 1 123 ? 16.214 2.553 -7.057 1.00 85.62 123 SER A CA 1
ATOM 959 C C . SER A 1 123 ? 17.228 1.938 -6.089 1.00 85.62 123 SER A C 1
ATOM 961 O O . SER A 1 123 ? 17.962 1.019 -6.460 1.00 85.62 123 SER A O 1
ATOM 963 N N . GLU A 1 124 ? 17.241 2.440 -4.854 1.00 81.62 124 GLU A N 1
ATOM 964 C CA . GLU A 1 124 ? 18.084 1.975 -3.746 1.00 81.62 124 GLU A CA 1
ATOM 965 C C . GLU A 1 124 ? 17.528 0.709 -3.087 1.00 81.62 124 GLU A C 1
ATOM 967 O O . GLU A 1 124 ? 18.272 -0.047 -2.467 1.00 81.62 124 GLU A O 1
ATOM 972 N N . GLY A 1 125 ? 16.227 0.465 -3.245 1.00 70.25 125 GLY A N 1
ATOM 973 C CA . GLY A 1 125 ? 15.537 -0.695 -2.715 1.00 70.25 125 GLY A CA 1
ATOM 974 C C . GLY A 1 125 ? 16.141 -2.000 -3.224 1.00 70.25 125 GLY A C 1
ATOM 975 O O . GLY A 1 125 ? 16.665 -2.098 -4.342 1.00 70.25 125 GLY A O 1
ATOM 976 N N . GLY A 1 126 ? 16.099 -3.015 -2.366 1.00 66.12 126 GLY A N 1
ATOM 977 C CA . GLY A 1 126 ? 16.841 -4.252 -2.554 1.00 66.12 126 GLY A CA 1
ATOM 978 C C . GLY A 1 126 ? 17.445 -4.719 -1.241 1.00 66.12 126 GLY A C 1
ATOM 979 O O . GLY A 1 126 ? 18.631 -4.493 -1.022 1.00 66.12 126 GLY A O 1
ATOM 980 N N . TYR A 1 127 ? 16.673 -5.385 -0.378 1.00 57.62 127 TYR A N 1
ATOM 981 C CA . TYR A 1 127 ? 17.287 -6.118 0.733 1.00 57.62 127 TYR A CA 1
ATOM 982 C C . TYR A 1 127 ? 18.261 -7.147 0.155 1.00 57.62 127 TYR A C 1
ATOM 984 O O . TYR A 1 127 ? 17.864 -7.976 -0.665 1.00 57.62 127 TYR A O 1
ATOM 992 N N . THR A 1 128 ? 19.531 -7.083 0.557 1.00 53.03 128 THR A N 1
ATOM 993 C CA . THR A 1 128 ? 20.529 -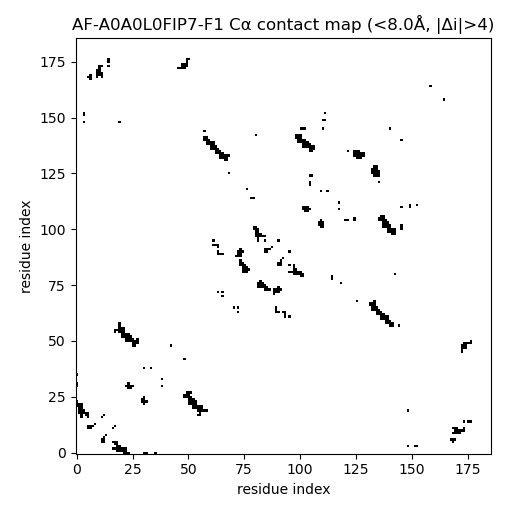8.112 0.257 1.00 53.03 128 THR A CA 1
ATOM 994 C C . THR A 1 128 ? 20.318 -9.272 1.221 1.00 53.03 128 THR A C 1
ATOM 996 O O . THR A 1 128 ? 20.822 -9.261 2.344 1.00 53.03 128 THR A O 1
ATOM 999 N N . GLY A 1 129 ? 19.526 -10.259 0.810 1.00 50.03 129 GLY A N 1
ATOM 1000 C CA . GLY A 1 129 ? 19.450 -11.526 1.532 1.00 50.03 129 GLY A CA 1
ATOM 1001 C C . GLY A 1 129 ? 20.762 -12.314 1.429 1.00 50.03 129 GLY A C 1
ATOM 1002 O O . GLY A 1 129 ? 21.643 -11.999 0.620 1.00 50.03 129 GLY A O 1
ATOM 1003 N N . ILE A 1 130 ? 20.874 -13.383 2.222 1.00 46.88 130 ILE A N 1
ATOM 1004 C CA . ILE A 1 130 ? 21.907 -14.413 2.047 1.00 46.88 130 ILE A CA 1
ATOM 1005 C C . ILE A 1 130 ? 21.799 -14.899 0.587 1.00 46.88 130 ILE A C 1
ATOM 1007 O O . ILE A 1 130 ? 20.710 -15.284 0.164 1.00 46.88 130 ILE A O 1
ATOM 1011 N N . ASN A 1 131 ? 22.901 -14.826 -0.176 1.00 54.22 131 ASN A N 1
ATOM 1012 C CA . ASN A 1 131 ? 23.033 -15.052 -1.637 1.00 54.22 131 ASN A CA 1
ATOM 1013 C C . ASN A 1 131 ? 22.969 -13.820 -2.566 1.00 54.22 131 ASN A C 1
ATOM 1015 O O . ASN A 1 131 ? 22.845 -13.991 -3.776 1.00 54.22 131 ASN A O 1
ATOM 1019 N N . ASN A 1 132 ? 23.115 -12.590 -2.058 1.00 56.97 132 ASN A N 1
ATOM 1020 C CA . ASN A 1 132 ? 23.272 -11.378 -2.888 1.00 56.97 132 ASN A CA 1
ATOM 1021 C C . ASN A 1 132 ? 22.057 -11.015 -3.776 1.00 56.97 132 ASN A C 1
ATOM 1023 O O . ASN A 1 132 ? 22.144 -10.089 -4.580 1.00 56.97 132 ASN A O 1
ATOM 1027 N N . SER A 1 133 ? 20.918 -11.698 -3.624 1.00 63.09 133 SER A N 1
ATOM 1028 C CA . SER A 1 133 ? 19.681 -11.360 -4.330 1.00 63.09 133 SER A CA 1
ATOM 1029 C C . SER A 1 133 ? 19.061 -10.097 -3.741 1.00 63.09 133 SER A C 1
ATOM 1031 O O . SER A 1 133 ? 18.903 -10.016 -2.521 1.00 63.09 133 SER A O 1
ATOM 1033 N N . CYS A 1 134 ? 18.672 -9.148 -4.592 1.00 81.12 134 CYS A N 1
ATOM 1034 C CA . CYS A 1 134 ? 18.004 -7.921 -4.169 1.00 81.12 134 CYS A CA 1
ATOM 1035 C C . CYS A 1 134 ? 16.483 -8.101 -4.256 1.00 81.12 134 CYS A C 1
ATOM 1037 O O . CYS A 1 134 ? 15.953 -8.385 -5.336 1.00 81.12 134 CYS A O 1
ATOM 1039 N N . LEU A 1 135 ? 15.796 -7.889 -3.133 1.00 88.25 135 LEU A N 1
ATOM 1040 C CA . LEU A 1 135 ? 14.336 -7.943 -3.038 1.00 88.25 135 LEU A CA 1
ATOM 1041 C C . LEU A 1 135 ? 13.740 -6.552 -2.830 1.00 88.25 135 LEU A C 1
ATOM 1043 O O . LEU A 1 135 ? 14.208 -5.797 -1.976 1.00 88.25 135 LEU A O 1
ATOM 1047 N N . LEU A 1 136 ? 12.705 -6.237 -3.603 1.00 91.00 136 LEU A N 1
ATOM 1048 C CA . LEU A 1 136 ? 11.878 -5.054 -3.415 1.00 91.00 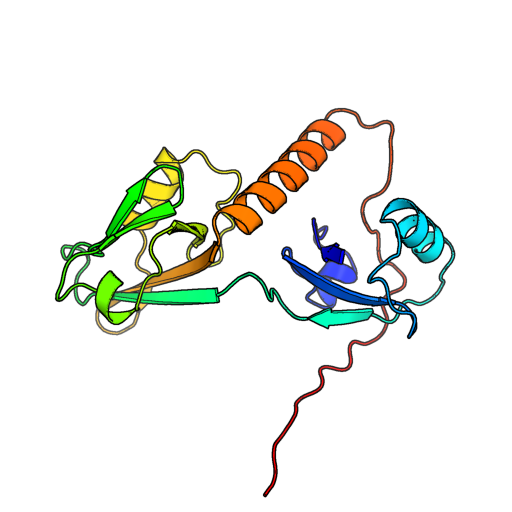136 LEU A CA 1
ATOM 1049 C C . LEU A 1 136 ? 10.442 -5.497 -3.169 1.00 91.00 136 LEU A C 1
ATOM 1051 O O . LEU A 1 136 ? 9.802 -6.045 -4.064 1.00 91.00 136 LEU A O 1
ATOM 1055 N N . GLU A 1 137 ? 9.954 -5.248 -1.964 1.00 91.69 137 GLU A N 1
ATOM 1056 C CA . GLU A 1 137 ? 8.563 -5.473 -1.603 1.00 91.69 137 GLU A CA 1
ATOM 1057 C C . GLU A 1 137 ? 7.778 -4.178 -1.805 1.00 91.69 137 GLU A C 1
ATOM 1059 O O . GLU A 1 137 ? 8.169 -3.116 -1.314 1.00 91.69 137 GLU A O 1
ATOM 1064 N N . MET A 1 138 ? 6.683 -4.252 -2.553 1.00 92.19 138 MET A N 1
ATOM 1065 C CA . MET A 1 138 ? 5.820 -3.114 -2.837 1.00 92.19 138 MET A CA 1
ATOM 1066 C C . MET A 1 138 ? 4.387 -3.465 -2.482 1.00 92.19 138 MET A C 1
ATOM 1068 O O . MET A 1 138 ? 3.786 -4.332 -3.112 1.00 92.19 138 MET A O 1
ATOM 1072 N N . THR A 1 139 ? 3.807 -2.747 -1.531 1.00 91.56 139 THR A N 1
ATOM 1073 C CA . THR A 1 139 ? 2.355 -2.759 -1.361 1.00 91.56 139 THR A CA 1
ATOM 1074 C C . THR A 1 139 ? 1.776 -1.748 -2.338 1.00 91.56 139 THR A C 1
ATOM 1076 O O . THR A 1 139 ? 2.174 -0.577 -2.348 1.00 91.56 139 THR A O 1
ATOM 1079 N N . MET A 1 140 ? 0.859 -2.198 -3.185 1.00 93.62 140 MET A N 1
ATOM 1080 C CA . MET A 1 140 ? 0.258 -1.407 -4.252 1.00 93.62 140 MET A CA 1
ATOM 1081 C C . MET A 1 140 ? -1.259 -1.518 -4.225 1.00 93.62 140 MET A C 1
ATOM 1083 O O . MET A 1 140 ? -1.802 -2.501 -3.738 1.00 93.62 140 MET A O 1
ATOM 1087 N N . MET A 1 141 ? -1.941 -0.528 -4.787 1.00 93.50 141 MET A N 1
ATOM 1088 C CA . MET A 1 141 ? -3.398 -0.518 -4.933 1.00 93.50 141 MET A CA 1
ATOM 1089 C C . MET A 1 141 ? -3.808 0.189 -6.233 1.00 93.50 141 MET A C 1
ATOM 1091 O O . MET A 1 141 ? -3.001 0.947 -6.786 1.00 93.50 141 MET A O 1
ATOM 1095 N N . PRO A 1 142 ? -5.031 -0.037 -6.751 1.00 94.50 142 PRO A N 1
ATOM 1096 C CA . PRO A 1 142 ? -5.556 0.723 -7.883 1.00 94.50 142 PRO A CA 1
ATOM 1097 C C . PRO A 1 142 ? -5.430 2.233 -7.648 1.00 94.50 142 PRO A C 1
ATOM 1099 O O . PRO A 1 142 ? -5.546 2.709 -6.515 1.00 94.50 142 PRO A O 1
ATOM 1102 N N . LYS A 1 143 ? -5.168 2.998 -8.712 1.00 92.44 143 LYS A N 1
ATOM 1103 C CA . LYS A 1 143 ? -4.902 4.442 -8.619 1.00 92.44 143 LYS A CA 1
ATOM 1104 C C . LYS A 1 143 ? -6.019 5.205 -7.918 1.00 92.44 143 LYS A C 1
ATOM 1106 O O . LYS A 1 143 ? -5.725 6.126 -7.162 1.00 92.44 143 LYS A O 1
ATOM 1111 N N . GLU A 1 144 ? -7.264 4.840 -8.189 1.00 90.88 144 GLU A N 1
ATOM 1112 C CA . GLU A 1 144 ? -8.456 5.470 -7.629 1.00 90.88 144 GLU A CA 1
ATOM 1113 C C . GLU A 1 144 ? -8.468 5.303 -6.105 1.00 90.88 144 GLU A C 1
ATOM 1115 O O . GLU A 1 144 ? -8.476 6.302 -5.388 1.00 90.88 144 GLU A O 1
ATOM 1120 N N . ALA A 1 145 ? -8.298 4.069 -5.617 1.00 88.12 145 ALA A N 1
ATOM 1121 C CA . ALA A 1 145 ? -8.186 3.777 -4.188 1.00 88.12 145 ALA A CA 1
ATOM 1122 C C . ALA A 1 145 ? -6.999 4.515 -3.545 1.00 88.12 145 ALA A C 1
ATOM 1124 O O . ALA A 1 145 ? -7.151 5.166 -2.514 1.00 88.12 145 ALA A O 1
ATOM 1125 N N . MET A 1 146 ? -5.817 4.487 -4.177 1.00 89.38 146 MET A N 1
ATOM 1126 C CA . MET A 1 146 ? -4.643 5.215 -3.678 1.00 89.38 146 MET A CA 1
ATOM 1127 C C . MET A 1 146 ? -4.927 6.719 -3.532 1.00 89.38 146 MET A C 1
ATOM 1129 O O . MET A 1 146 ? -4.472 7.346 -2.573 1.00 89.38 146 MET A O 1
ATOM 1133 N N . LEU A 1 147 ? -5.628 7.320 -4.498 1.00 87.56 147 LEU A N 1
ATOM 1134 C CA . LEU A 1 147 ? -5.930 8.746 -4.483 1.00 87.56 147 LEU A CA 1
ATOM 1135 C C . LEU A 1 147 ? -6.921 9.098 -3.371 1.00 87.56 147 LEU A C 1
ATOM 1137 O O . LEU A 1 147 ? -6.685 10.077 -2.667 1.00 87.56 147 LEU A O 1
ATOM 1141 N N . GLU A 1 148 ? -7.964 8.291 -3.177 1.00 84.19 148 GLU A N 1
ATOM 1142 C CA . GLU A 1 148 ? -8.916 8.445 -2.067 1.00 84.19 148 GLU A CA 1
ATOM 1143 C C . GLU A 1 148 ? -8.202 8.387 -0.713 1.00 84.19 148 GLU A C 1
ATOM 1145 O O . GLU A 1 148 ? -8.328 9.300 0.105 1.00 84.19 148 GLU A O 1
ATOM 1150 N N . PHE A 1 149 ? -7.350 7.380 -0.518 1.00 79.69 149 PHE A N 1
ATOM 1151 C CA . PHE A 1 149 ? -6.527 7.247 0.681 1.00 79.69 149 PHE A CA 1
ATOM 1152 C C . PHE A 1 149 ? -5.579 8.432 0.884 1.00 79.69 149 PHE A C 1
ATOM 1154 O O . PHE A 1 149 ? -5.373 8.885 2.009 1.00 79.69 149 PHE A O 1
ATOM 1161 N N . LYS A 1 150 ? -5.001 8.965 -0.196 1.00 81.19 150 LYS A N 1
ATOM 1162 C CA . LYS A 1 150 ? -4.131 10.139 -0.117 1.00 81.19 150 LYS A CA 1
ATOM 1163 C C 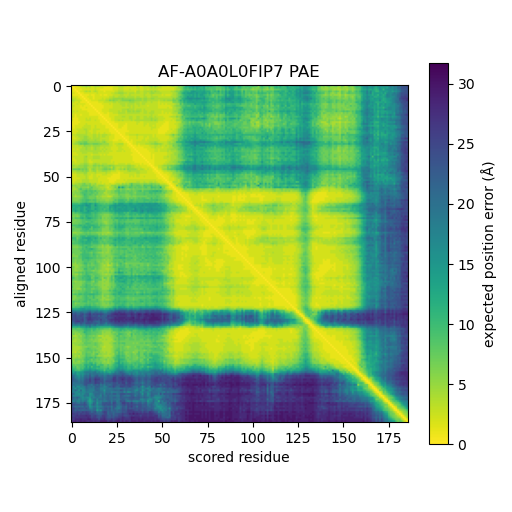. LYS A 1 150 ? -4.904 11.392 0.297 1.00 81.19 150 LYS A C 1
ATOM 1165 O O . LYS A 1 150 ? -4.407 12.130 1.138 1.00 81.19 150 LYS A O 1
ATOM 1170 N N . ILE A 1 151 ? -6.089 11.626 -0.272 1.00 81.88 151 ILE A N 1
ATOM 1171 C CA . ILE A 1 151 ? -6.960 12.754 0.099 1.00 81.88 151 ILE A CA 1
ATOM 1172 C C . ILE A 1 151 ? -7.309 12.669 1.587 1.00 81.88 151 ILE A C 1
ATOM 1174 O O . ILE A 1 151 ? -7.138 13.648 2.308 1.00 81.88 151 ILE A O 1
ATOM 1178 N N . MET A 1 152 ? -7.699 11.481 2.051 1.00 74.62 152 MET A N 1
ATOM 1179 C CA . MET A 1 152 ? -8.016 11.218 3.454 1.00 74.62 152 MET A CA 1
ATOM 1180 C C . MET A 1 152 ? -6.828 11.480 4.393 1.00 74.62 152 MET A C 1
ATOM 1182 O O . MET A 1 152 ? -6.985 12.069 5.456 1.00 74.62 152 MET A O 1
ATOM 1186 N N . LEU A 1 153 ? -5.613 11.068 4.018 1.00 72.62 153 LEU A N 1
ATOM 1187 C CA . LEU A 1 153 ? -4.419 11.353 4.821 1.00 72.62 153 LEU A CA 1
ATOM 1188 C C . LEU A 1 153 ? -4.043 12.836 4.808 1.00 72.62 153 LEU A C 1
ATOM 1190 O O . LEU A 1 153 ? -3.572 13.349 5.820 1.00 72.62 153 LEU A O 1
ATOM 1194 N N . THR A 1 154 ? -4.221 13.524 3.679 1.00 76.12 154 THR A N 1
ATOM 1195 C CA . THR A 1 154 ? -3.982 14.967 3.595 1.00 76.12 154 THR A CA 1
ATOM 1196 C C . THR A 1 154 ? -4.921 15.727 4.524 1.00 76.12 154 THR A C 1
ATOM 1198 O O . THR A 1 154 ? -4.420 16.549 5.286 1.00 76.12 154 THR A O 1
ATOM 1201 N N . SER A 1 155 ? -6.221 15.405 4.542 1.00 69.75 155 SER A N 1
ATOM 1202 C CA . SER A 1 155 ? -7.161 16.050 5.467 1.00 69.75 155 SER A CA 1
ATOM 1203 C C . SER A 1 155 ? -6.777 15.789 6.923 1.00 69.75 155 SER A C 1
ATOM 1205 O O . SER A 1 155 ? -6.666 16.729 7.695 1.00 69.75 155 SER A O 1
ATOM 1207 N N . LEU A 1 156 ? -6.423 14.547 7.278 1.00 65.06 156 LEU A N 1
ATOM 1208 C CA . LEU A 1 156 ? -5.958 14.223 8.632 1.00 65.06 156 LEU A CA 1
ATOM 1209 C C . LEU A 1 156 ? -4.717 15.028 9.049 1.00 65.06 156 LEU A C 1
ATOM 1211 O O . LEU A 1 156 ? -4.613 15.447 10.198 1.00 65.06 156 LEU A O 1
ATOM 1215 N N . ILE A 1 157 ? -3.760 15.242 8.142 1.00 65.25 157 ILE A N 1
ATOM 1216 C CA . ILE A 1 157 ? -2.561 16.038 8.440 1.00 65.25 157 ILE A CA 1
ATOM 1217 C C . ILE A 1 157 ? -2.917 17.520 8.595 1.00 65.25 157 ILE A C 1
ATOM 1219 O O . ILE A 1 157 ? -2.435 18.157 9.530 1.00 65.25 157 ILE A O 1
ATOM 1223 N N . GLU A 1 158 ? -3.753 18.070 7.718 1.00 60.50 158 GLU A N 1
ATOM 1224 C CA . GLU A 1 158 ? -4.222 19.459 7.814 1.00 60.50 158 GLU A CA 1
ATOM 1225 C C . GLU A 1 158 ? -4.987 19.699 9.126 1.00 60.50 158 GLU A C 1
ATOM 1227 O O . GLU A 1 158 ? -4.737 20.693 9.811 1.00 60.50 158 GLU A O 1
ATOM 1232 N N . ASP A 1 159 ? -5.794 18.728 9.550 1.00 52.34 159 ASP A N 1
ATOM 1233 C CA . ASP A 1 159 ? -6.533 18.758 10.811 1.00 52.34 159 ASP A CA 1
ATOM 1234 C C . ASP A 1 159 ? -5.600 18.667 12.035 1.00 52.34 159 ASP A C 1
ATOM 1236 O O . ASP A 1 159 ? -5.830 19.336 13.040 1.00 52.34 159 ASP A O 1
ATOM 1240 N N . THR A 1 160 ? -4.474 17.938 11.961 1.00 48.34 160 THR A N 1
ATOM 1241 C CA . THR A 1 160 ? -3.480 17.914 13.060 1.00 48.34 160 THR A CA 1
ATOM 1242 C C . THR A 1 160 ? -2.753 19.245 13.282 1.00 48.34 160 THR A C 1
ATOM 1244 O O . THR A 1 160 ? -2.184 19.454 14.356 1.00 48.34 160 THR A O 1
ATOM 1247 N N . VAL A 1 161 ? -2.781 20.166 12.311 1.00 48.12 161 VAL A N 1
ATOM 1248 C CA . VAL A 1 161 ? -2.248 21.533 12.467 1.00 48.12 161 VAL A CA 1
ATOM 1249 C C . VAL A 1 161 ? -3.252 22.444 13.199 1.00 48.12 161 VAL A C 1
ATOM 1251 O O . VAL A 1 161 ? -2.868 23.512 13.676 1.00 48.12 161 VAL A O 1
ATOM 1254 N N . ASN A 1 162 ? -4.507 22.006 13.384 1.00 40.78 162 ASN A N 1
ATOM 1255 C CA . ASN A 1 162 ? -5.549 22.719 14.123 1.00 40.78 162 ASN A CA 1
ATOM 1256 C C . ASN A 1 162 ? -5.947 21.947 15.408 1.00 40.78 162 ASN A C 1
ATOM 1258 O O . ASN A 1 162 ? -6.901 21.170 15.415 1.00 40.78 162 ASN A O 1
ATOM 1262 N N . PRO A 1 163 ? -5.228 22.133 16.532 1.00 38.84 163 PRO A N 1
ATOM 1263 C CA . PRO A 1 163 ? -5.276 21.241 17.699 1.00 38.84 163 PRO A CA 1
ATOM 1264 C C . PRO A 1 163 ? -6.581 21.280 18.517 1.00 38.84 163 PRO A C 1
ATOM 1266 O O . PRO A 1 163 ? -6.661 20.639 19.565 1.00 38.84 163 PRO A O 1
ATOM 1269 N N . HIS A 1 164 ? -7.596 22.034 18.089 1.00 32.38 164 HIS A N 1
ATOM 1270 C CA . HIS A 1 164 ? -8.815 22.248 18.867 1.00 32.38 164 HIS A CA 1
ATOM 1271 C C . HIS A 1 164 ? -9.969 21.289 18.549 1.00 32.38 164 HIS A C 1
ATOM 1273 O O . HIS A 1 164 ? -10.917 21.243 19.333 1.00 32.38 164 HIS A O 1
ATOM 1279 N N . GLU A 1 165 ? -9.885 20.457 17.504 1.00 31.88 165 GLU A N 1
ATOM 1280 C CA . GLU A 1 165 ? -10.955 19.503 17.180 1.00 31.88 165 GLU A CA 1
ATOM 1281 C C . GLU A 1 165 ? -10.466 18.058 16.972 1.00 31.88 165 GLU A C 1
ATOM 1283 O O . GLU A 1 165 ? -10.337 17.543 15.870 1.00 31.88 165 GLU A O 1
ATOM 1288 N N . ARG A 1 166 ? -10.382 17.361 18.112 1.00 44.19 166 ARG A N 1
ATOM 1289 C CA . ARG A 1 166 ? -10.808 15.960 18.301 1.00 44.19 166 ARG A CA 1
ATOM 1290 C C . ARG A 1 166 ? -9.891 14.824 17.810 1.00 44.19 166 ARG A C 1
ATOM 1292 O O . ARG A 1 166 ? -8.707 14.971 17.556 1.00 44.19 166 ARG A O 1
ATOM 1299 N N . VAL A 1 167 ? -10.431 13.618 17.984 1.00 39.59 167 VAL A N 1
ATOM 1300 C CA . VAL A 1 167 ? -9.936 12.555 18.865 1.00 39.59 167 VAL A CA 1
ATOM 1301 C C . VAL A 1 167 ? -9.400 11.402 18.022 1.00 39.59 167 VAL A C 1
ATOM 1303 O O . VAL A 1 167 ? -10.148 10.738 17.309 1.00 39.59 167 VAL A O 1
ATOM 1306 N N . LEU A 1 168 ? -8.095 11.151 18.146 1.00 38.88 168 LEU A N 1
ATOM 1307 C CA . LEU A 1 168 ? -7.440 9.910 17.725 1.00 38.88 168 LEU A CA 1
ATOM 1308 C C . LEU A 1 168 ? -8.151 8.725 18.394 1.00 38.88 168 LEU A C 1
ATOM 1310 O O . LEU A 1 168 ? -8.494 8.837 19.566 1.00 38.88 168 LEU A O 1
ATOM 1314 N N . LEU A 1 169 ? -8.332 7.599 17.694 1.00 38.44 169 LEU A N 1
ATOM 1315 C CA . LEU A 1 169 ? -8.816 6.349 18.295 1.00 38.44 169 LEU A CA 1
ATOM 1316 C C . LEU A 1 169 ? -7.899 5.948 19.471 1.00 38.44 169 LEU A C 1
ATOM 1318 O O . LEU A 1 169 ? -6.884 5.275 19.280 1.00 38.44 169 LEU A O 1
ATOM 1322 N N . ASP A 1 170 ? -8.223 6.398 20.685 1.00 37.72 170 ASP A N 1
ATOM 1323 C CA . ASP A 1 170 ? -7.526 6.036 21.915 1.00 37.72 170 ASP A CA 1
ATOM 1324 C C . ASP A 1 170 ? -8.216 4.802 22.488 1.00 37.72 170 ASP A C 1
ATOM 1326 O O . ASP A 1 170 ? -9.176 4.848 23.253 1.00 37.72 170 ASP A O 1
ATOM 1330 N N . ALA A 1 171 ? -7.790 3.661 21.962 1.00 38.28 171 ALA A N 1
ATOM 1331 C CA . ALA A 1 171 ? -8.497 2.405 22.082 1.00 38.28 171 ALA A CA 1
ATOM 1332 C C . ALA A 1 171 ? -8.276 1.707 23.434 1.00 38.28 171 ALA A C 1
ATOM 1334 O O . ALA A 1 171 ? -7.898 0.545 23.462 1.00 38.28 171 ALA A O 1
ATOM 1335 N N . ASN A 1 172 ? -8.525 2.339 24.577 1.00 30.19 172 ASN A N 1
ATOM 1336 C CA . ASN A 1 172 ? -8.376 1.664 25.880 1.00 30.19 172 ASN A CA 1
ATOM 1337 C C . ASN A 1 172 ? -9.378 0.503 26.131 1.00 30.19 172 ASN A C 1
ATOM 1339 O O . ASN A 1 172 ? -9.382 -0.062 27.219 1.00 30.19 172 ASN A O 1
ATOM 1343 N N . ALA A 1 173 ? -10.174 0.100 25.131 1.00 35.69 173 ALA A N 1
ATOM 1344 C CA . ALA A 1 173 ? -11.281 -0.854 25.248 1.00 35.69 173 ALA A CA 1
ATOM 1345 C C . ALA A 1 173 ? -11.261 -2.046 24.255 1.00 35.69 173 ALA A C 1
ATOM 1347 O O . ALA A 1 173 ? -12.207 -2.830 24.228 1.00 35.69 173 ALA A O 1
ATOM 1348 N N . LEU A 1 174 ? -10.230 -2.221 23.415 1.00 40.66 174 LEU A N 1
ATOM 1349 C CA . LEU A 1 174 ? -10.212 -3.345 22.458 1.00 40.66 174 LEU A CA 1
ATOM 1350 C C . LEU A 1 174 ? -9.770 -4.648 23.147 1.00 40.66 174 LEU A C 1
ATOM 1352 O O . LEU A 1 174 ? -8.601 -4.808 23.500 1.00 40.66 174 LEU A O 1
ATOM 1356 N N . THR A 1 175 ? -10.692 -5.597 23.307 1.00 35.16 175 THR A N 1
ATOM 1357 C CA . THR A 1 175 ? -10.407 -6.957 23.789 1.00 35.16 175 THR A CA 1
ATOM 1358 C C . THR A 1 175 ? -10.697 -7.987 22.700 1.00 35.16 175 THR A C 1
ATOM 1360 O O . THR A 1 175 ? -11.831 -8.106 22.254 1.00 35.16 175 THR A O 1
ATOM 1363 N N . SER A 1 176 ? -9.652 -8.750 22.348 1.00 35.69 176 SER A N 1
ATOM 1364 C CA . SER A 1 176 ? -9.608 -9.966 21.509 1.00 35.69 176 SER A CA 1
ATOM 1365 C C . SER A 1 176 ? -10.113 -9.876 20.060 1.00 35.69 176 SER A C 1
ATOM 1367 O O . SER A 1 176 ? -11.299 -9.717 19.803 1.00 35.69 176 SER A O 1
ATOM 1369 N N . THR A 1 177 ? -9.204 -10.127 19.113 1.00 37.91 177 THR A N 1
ATOM 1370 C CA . THR A 1 177 ? -9.514 -10.402 17.703 1.00 37.91 177 THR A CA 1
ATOM 1371 C C . THR A 1 177 ? -9.553 -11.917 17.491 1.00 37.91 177 THR A C 1
ATOM 1373 O O . THR A 1 177 ? -8.533 -12.584 17.677 1.00 37.91 177 THR A O 1
ATOM 1376 N N . ASN A 1 178 ? -10.692 -12.472 17.070 1.00 36.19 178 ASN A N 1
ATOM 1377 C CA . ASN A 1 178 ? -10.732 -13.819 16.500 1.00 36.19 178 ASN A CA 1
ATOM 1378 C C . ASN A 1 178 ? -10.290 -13.729 15.037 1.00 36.19 178 ASN A C 1
ATOM 1380 O O . ASN A 1 178 ? -11.059 -13.327 14.168 1.00 36.19 178 ASN A O 1
ATOM 1384 N N . ARG A 1 179 ? -9.036 -14.093 14.756 1.00 39.66 179 ARG A N 1
ATOM 1385 C CA . ARG A 1 179 ? -8.598 -14.345 13.379 1.00 39.66 179 ARG A CA 1
ATOM 1386 C C . ARG A 1 179 ? -9.212 -15.666 12.928 1.00 39.66 179 ARG A C 1
ATOM 1388 O O . ARG A 1 179 ? -8.771 -16.729 13.361 1.00 39.66 179 ARG A O 1
ATOM 1395 N N . GLY A 1 180 ? -10.241 -15.593 12.089 1.00 33.41 180 GLY A N 1
ATOM 1396 C CA . GLY A 1 180 ? -10.794 -16.755 11.401 1.00 33.41 180 GLY A CA 1
ATOM 1397 C C . GLY A 1 180 ? -9.760 -17.335 10.438 1.00 33.41 180 GLY A C 1
ATOM 1398 O O . GLY A 1 180 ? -9.632 -16.879 9.309 1.00 33.41 180 GLY A O 1
ATOM 1399 N N . LEU A 1 181 ? -8.997 -18.324 10.901 1.00 31.91 181 LEU A N 1
ATOM 1400 C CA . LEU A 1 181 ? -8.256 -19.237 10.039 1.00 31.91 181 LEU A CA 1
ATOM 1401 C C . LEU A 1 181 ? -9.265 -20.232 9.459 1.00 31.91 181 LEU A C 1
ATOM 1403 O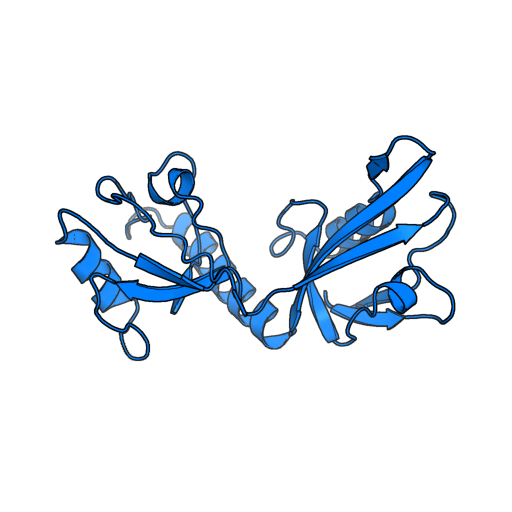 O . LEU A 1 181 ? -9.638 -21.199 10.123 1.00 31.91 181 LEU A O 1
ATOM 1407 N N . GLU A 1 182 ? -9.707 -20.009 8.224 1.00 34.12 182 GLU A N 1
ATOM 1408 C CA . GLU A 1 182 ? -10.369 -21.058 7.449 1.00 34.12 182 GLU A CA 1
ATOM 1409 C C . GLU A 1 182 ? -9.328 -22.113 7.050 1.00 34.12 182 GLU A C 1
ATOM 1411 O O . GLU A 1 182 ? -8.704 -22.058 5.992 1.00 34.12 182 GLU A O 1
ATOM 1416 N N . HIS A 1 183 ? -9.112 -23.094 7.928 1.00 34.34 183 HIS A N 1
ATOM 1417 C CA . HIS A 1 183 ? -8.495 -24.352 7.532 1.00 34.34 183 HIS A CA 1
ATOM 1418 C C . HIS A 1 183 ? -9.544 -25.200 6.813 1.00 34.34 183 HIS A C 1
ATOM 1420 O O . HIS A 1 183 ? -10.348 -25.893 7.437 1.00 34.34 183 HIS A O 1
ATOM 1426 N N . GLY A 1 184 ? -9.513 -25.149 5.481 1.00 32.38 184 GLY A N 1
ATOM 1427 C CA . GLY A 1 184 ? -10.165 -26.143 4.642 1.00 32.38 184 GLY A CA 1
ATOM 1428 C C . GLY A 1 184 ? -9.631 -27.532 4.984 1.00 32.38 184 GLY A C 1
ATOM 1429 O O . GLY A 1 184 ? -8.455 -27.826 4.777 1.00 32.38 184 GLY A O 1
ATOM 1430 N N . THR A 1 185 ? -10.504 -28.374 5.526 1.00 36.16 185 THR A N 1
ATOM 1431 C CA . THR A 1 185 ? -10.322 -29.824 5.543 1.00 36.16 185 THR A CA 1
ATOM 1432 C C . THR A 1 185 ? -11.355 -30.422 4.599 1.00 36.16 185 THR A C 1
ATOM 1434 O O . THR A 1 185 ? -12.561 -30.230 4.748 1.00 36.16 185 THR A O 1
ATOM 1437 N N . SER A 1 186 ? -10.863 -31.107 3.576 1.00 39.34 186 SER A N 1
ATOM 1438 C CA . SER A 1 186 ? -11.578 -32.114 2.797 1.00 39.34 186 SER A CA 1
ATOM 1439 C C . SER A 1 186 ? -10.577 -33.201 2.451 1.00 39.34 186 SER A C 1
ATOM 1441 O O . SER A 1 186 ? -9.421 -32.831 2.139 1.00 39.34 186 SER A O 1
#

Radius of gyration: 19.22 Å; Cα contacts (8 Å, |Δi|>4): 296; chains: 1; bounding box: 47×55×48 Å

InterPro domains:
  IPR001478 PDZ domain [PF00595] (2-52)
  IPR001478 PDZ domain [PS50106] (1-45)
  IPR036034 PDZ superfamily [G3DSA:2.30.42.10] (1-59)
  IPR036034 PDZ superfamily [G3DSA:2.30.42.10] (60-145)
  IPR036034 PDZ superfamily [SSF50156] (2-59)
  IPR036034 PDZ superfamily [SSF50156] (62-125)
  IPR051230 Amyloid-beta A4 Precursor Protein-Binding [PTHR12345] (2-125)

Secondary structure (DSSP, 8-state):
-B-----TTSHHHHTT--TTPEEEEETTEE-TT--HHHHHHHHHH-SSB-EEEESSTT-EEEEEEESSTTS---EEEETTEEEEE-TTSHHHHTTPPTTEEEEEETTEE-TTS-HHHHHHHHHH--EE-TTS-EEEEEEEEEHHHHHHHHHHHHHHHHHHTSTTS------TTB------------

Solvent-accessible surface area (backbone atoms only — not comparable to full-atom values): 10883 Å² total; per-residue (Å²): 82,67,37,80,73,63,55,80,93,26,40,50,36,74,76,64,55,49,66,49,21,29,44,50,24,50,70,90,39,75,33,87,86,56,56,68,70,60,52,53,54,54,56,71,75,44,80,61,49,41,71,44,70,42,79,33,77,69,50,49,80,38,64,32,59,40,74,42,90,85,59,69,59,35,60,44,79,48,97,65,14,32,68,44,64,39,87,98,22,28,30,48,80,45,62,64,58,66,53,25,18,61,40,25,51,72,87,40,79,41,66,88,53,58,69,71,57,52,53,47,51,61,68,71,46,39,54,69,45,95,85,56,34,23,40,38,40,33,34,29,24,49,41,67,61,46,49,52,54,45,53,54,48,50,51,55,54,59,48,67,75,47,88,86,72,82,81,74,81,75,33,91,30,65,62,79,79,85,79,83,75,84,75,85,81,130